Protein AF-A0A2S6IV18-F1 (afdb_monomer)

Foldseek 3Di:
DDDDDDDDDDDPDPPPPPPPPPPPPQADAWAWDDKDKAWAAQADDCVPVPPVRRGWTKIKMKTKTFQPDAFPDPPQDQQQQKKAKKWKWWKKWWKAKAAPVRHTPCVRIDIDIDIFIFDPPPGFIFGHHRPDRMTITMTMTIHDPPDPPDDDPRIFMWIFKMFTAKMKMWMGGSHSSHHIDIDIDGGGYMDGDTDGDDDDD

Structure (mmCIF, N/CA/C/O backbone):
data_AF-A0A2S6IV18-F1
#
_entry.id   AF-A0A2S6IV18-F1
#
loop_
_atom_site.group_PDB
_atom_site.id
_atom_site.type_symbol
_atom_site.label_atom_id
_atom_site.label_alt_id
_atom_site.label_comp_id
_atom_site.label_asym_id
_atom_site.label_entity_id
_atom_site.label_seq_id
_atom_site.pdbx_PDB_ins_code
_atom_site.Cartn_x
_atom_site.Cartn_y
_atom_site.Cartn_z
_atom_site.occupancy
_atom_site.B_iso_or_equiv
_atom_site.auth_seq_id
_atom_site.auth_comp_id
_atom_site.auth_asym_id
_atom_site.auth_atom_id
_atom_site.pdbx_PDB_model_num
ATOM 1 N N . MET A 1 1 ? 41.807 26.602 -87.161 1.00 45.03 1 MET A N 1
ATOM 2 C CA . MET A 1 1 ? 42.979 25.860 -86.645 1.00 45.03 1 MET A CA 1
ATOM 3 C C . MET A 1 1 ? 43.951 26.835 -85.995 1.00 45.03 1 MET A C 1
ATOM 5 O O . MET A 1 1 ? 44.622 27.555 -86.721 1.00 45.03 1 MET A O 1
ATOM 9 N N . ARG A 1 2 ? 43.988 26.884 -84.657 1.00 34.97 2 ARG A N 1
ATOM 10 C CA . ARG A 1 2 ? 45.157 27.168 -83.801 1.00 34.97 2 ARG A CA 1
ATOM 11 C C . ARG A 1 2 ? 44.717 27.143 -82.328 1.00 34.97 2 ARG A C 1
ATOM 13 O O . ARG A 1 2 ? 43.571 27.422 -82.007 1.00 34.97 2 ARG A O 1
ATOM 20 N N . THR A 1 3 ? 45.653 26.671 -81.525 1.00 37.38 3 THR A N 1
ATOM 21 C CA . THR A 1 3 ? 45.660 26.141 -80.156 1.00 37.38 3 THR A CA 1
ATOM 22 C C . THR A 1 3 ? 45.667 27.186 -79.030 1.00 37.38 3 THR A C 1
ATOM 24 O O . THR A 1 3 ? 45.985 28.343 -79.283 1.00 37.38 3 THR A O 1
ATOM 27 N N . ALA A 1 4 ? 45.498 26.662 -77.797 1.00 38.25 4 ALA A N 1
ATOM 28 C CA . ALA A 1 4 ? 45.916 27.173 -76.471 1.00 38.25 4 ALA A CA 1
ATOM 29 C C . ALA A 1 4 ? 44.901 28.050 -75.710 1.00 38.25 4 ALA A C 1
ATOM 31 O O . ALA A 1 4 ? 44.226 28.863 -76.318 1.00 38.25 4 ALA A O 1
ATOM 32 N N . MET A 1 5 ? 44.766 28.027 -74.378 1.00 37.25 5 MET A N 1
ATOM 33 C CA . MET A 1 5 ? 45.074 27.115 -73.256 1.00 37.25 5 MET A CA 1
ATOM 34 C C . MET A 1 5 ? 44.502 27.818 -71.995 1.00 37.25 5 MET A C 1
ATOM 36 O O . MET A 1 5 ? 44.661 29.023 -71.868 1.00 37.25 5 MET A O 1
ATOM 40 N N . ILE A 1 6 ? 43.904 27.042 -71.083 1.00 44.25 6 ILE A N 1
ATOM 41 C CA . ILE A 1 6 ? 44.016 27.085 -69.604 1.00 44.25 6 ILE A CA 1
ATOM 42 C C . ILE A 1 6 ? 43.765 28.403 -68.826 1.00 44.25 6 ILE A C 1
ATOM 44 O O . ILE A 1 6 ? 44.494 29.380 -68.932 1.00 44.25 6 ILE A O 1
ATOM 48 N N . GLY A 1 7 ? 42.846 28.296 -67.858 1.00 32.03 7 GLY A N 1
ATOM 49 C CA . GLY A 1 7 ? 42.766 29.083 -66.616 1.00 32.03 7 GLY A CA 1
ATOM 50 C C . GLY A 1 7 ? 41.346 28.961 -66.046 1.00 32.03 7 GLY A C 1
ATOM 51 O O . GLY A 1 7 ? 40.413 29.445 -66.662 1.00 32.03 7 GLY A O 1
ATOM 52 N N . GLY A 1 8 ? 41.030 28.250 -64.965 1.00 39.19 8 GLY A N 1
ATOM 53 C CA . GLY A 1 8 ? 41.795 27.996 -63.754 1.00 39.19 8 GLY A CA 1
ATOM 54 C C . GLY A 1 8 ? 41.121 28.744 -62.602 1.00 39.19 8 GLY A C 1
ATOM 55 O O . GLY A 1 8 ? 41.550 29.837 -62.263 1.00 39.19 8 GLY A O 1
ATOM 56 N N . THR A 1 9 ? 40.049 28.192 -62.024 1.00 43.31 9 THR A N 1
ATOM 57 C CA . THR A 1 9 ? 39.655 28.441 -60.621 1.00 43.31 9 THR A CA 1
ATOM 58 C C . THR A 1 9 ? 38.611 27.416 -60.190 1.00 43.31 9 THR A C 1
ATOM 60 O O . THR A 1 9 ? 37.451 27.450 -60.590 1.00 43.31 9 THR A O 1
ATOM 63 N N . ALA A 1 10 ? 39.064 26.464 -59.378 1.00 43.19 10 ALA A N 1
ATOM 64 C CA . ALA A 1 10 ? 38.211 25.558 -58.637 1.00 43.19 10 ALA A CA 1
ATOM 65 C C . ALA A 1 10 ? 37.524 26.343 -57.512 1.00 43.19 10 ALA A C 1
ATOM 67 O O . ALA A 1 10 ? 38.197 26.853 -56.617 1.00 43.19 10 ALA A O 1
ATOM 68 N N . ALA A 1 11 ? 36.196 26.430 -57.540 1.00 45.91 11 ALA A N 1
ATOM 69 C CA . ALA A 1 11 ? 35.424 26.794 -56.362 1.00 45.91 11 ALA A CA 1
ATOM 70 C C . ALA A 1 11 ? 35.110 25.503 -55.599 1.00 45.91 11 ALA A C 1
ATOM 72 O O . ALA A 1 11 ? 34.240 24.724 -55.988 1.00 45.91 11 ALA A O 1
ATOM 73 N N . LEU A 1 12 ? 35.882 25.264 -54.537 1.00 38.53 12 LEU A N 1
ATOM 74 C CA . LEU A 1 12 ? 35.601 24.261 -53.516 1.00 38.53 12 LEU A CA 1
ATOM 75 C C . LEU A 1 12 ? 34.222 24.572 -52.906 1.00 38.53 12 LEU A C 1
ATOM 77 O O . LEU A 1 12 ? 34.078 25.506 -52.118 1.00 38.53 12 LEU A O 1
ATOM 81 N N . LEU A 1 13 ? 33.201 23.797 -53.266 1.00 46.16 13 LEU A N 1
ATOM 82 C CA . LEU A 1 13 ? 31.961 23.744 -52.501 1.00 46.16 13 LEU A CA 1
ATOM 83 C C . LEU A 1 13 ? 32.251 22.955 -51.222 1.00 46.16 13 LEU A C 1
ATOM 85 O O . LEU A 1 13 ? 32.369 21.731 -51.241 1.00 46.16 13 LEU A O 1
ATOM 89 N N . LEU A 1 14 ? 32.394 23.681 -50.114 1.00 44.44 14 LEU A N 1
ATOM 90 C CA . LEU A 1 14 ? 32.319 23.148 -48.757 1.00 44.44 14 LEU A CA 1
ATOM 91 C C . LEU A 1 14 ? 30.932 22.522 -48.554 1.00 44.44 14 LEU A C 1
ATOM 93 O O . LEU A 1 14 ? 29.998 23.167 -48.083 1.00 44.44 14 LEU A O 1
ATOM 97 N N . ALA A 1 15 ? 30.798 21.249 -48.917 1.00 43.75 15 ALA A N 1
ATOM 98 C CA . ALA A 1 15 ? 29.735 20.393 -48.423 1.00 43.75 15 ALA A CA 1
ATOM 99 C C . ALA A 1 15 ? 30.034 20.102 -46.947 1.00 43.75 15 ALA A C 1
ATOM 101 O O . ALA A 1 15 ? 30.643 19.091 -46.600 1.00 43.75 15 ALA A O 1
ATOM 102 N N . VAL A 1 16 ? 29.644 21.026 -46.066 1.00 46.72 16 VAL A N 1
ATOM 103 C CA . VAL A 1 16 ? 29.494 20.709 -44.647 1.00 46.72 16 VAL A CA 1
ATOM 104 C C . VAL A 1 16 ? 28.345 19.715 -44.586 1.00 46.72 16 VAL A C 1
ATOM 106 O O . VAL A 1 16 ? 27.179 20.086 -44.712 1.00 46.72 16 VAL A O 1
ATOM 109 N N . GLY A 1 17 ? 28.696 18.433 -44.494 1.00 37.72 17 GLY A N 1
ATOM 110 C CA . GLY A 1 17 ? 27.748 17.365 -44.250 1.00 37.72 17 GLY A CA 1
ATOM 111 C C . GLY A 1 17 ? 26.959 17.712 -42.998 1.00 37.72 17 GLY A C 1
ATOM 112 O O . GLY A 1 17 ? 27.486 17.664 -41.889 1.00 37.72 17 GLY A O 1
ATOM 113 N N . MET A 1 18 ? 25.697 18.090 -43.181 1.00 43.91 18 MET A N 1
ATOM 114 C CA . MET A 1 18 ? 24.719 18.019 -42.113 1.00 43.91 18 MET A CA 1
ATOM 115 C C . MET A 1 18 ? 24.570 16.538 -41.791 1.00 43.91 18 MET A C 1
ATOM 117 O O . MET A 1 18 ? 23.824 15.813 -42.446 1.00 43.91 18 MET A O 1
ATOM 121 N N . VAL A 1 19 ? 25.349 16.072 -40.816 1.00 48.19 19 VAL A N 1
ATOM 122 C CA . VAL A 1 19 ? 25.053 14.829 -40.114 1.00 48.19 19 VAL A CA 1
ATOM 123 C C . VAL A 1 19 ? 23.624 15.011 -39.608 1.00 48.19 19 VAL A C 1
ATOM 125 O O . VAL A 1 19 ? 23.386 15.987 -38.888 1.00 48.19 19 VAL A O 1
ATOM 128 N N . PRO A 1 20 ? 22.650 14.175 -40.008 1.00 45.84 20 PRO A N 1
ATOM 129 C CA . PRO A 1 20 ? 21.336 14.267 -39.409 1.00 45.84 20 PRO A CA 1
ATOM 130 C C . PRO A 1 20 ? 21.557 14.074 -37.915 1.00 45.84 20 PRO A C 1
ATOM 132 O O . PRO A 1 20 ? 22.092 13.047 -37.493 1.00 45.84 20 PRO A O 1
ATOM 135 N N . ALA A 1 21 ? 21.217 15.096 -37.127 1.00 46.31 21 ALA A N 1
ATOM 136 C CA . ALA A 1 21 ? 21.090 14.942 -35.696 1.00 46.31 21 ALA A CA 1
ATOM 137 C C . ALA A 1 21 ? 20.136 13.764 -35.516 1.00 46.31 21 ALA A C 1
ATOM 139 O O . ALA A 1 21 ? 18.953 13.870 -35.846 1.00 46.31 21 ALA A O 1
ATOM 140 N N . GLN A 1 22 ? 20.672 12.612 -35.108 1.00 43.28 22 GLN A N 1
ATOM 141 C CA . GLN A 1 22 ? 19.853 11.507 -34.657 1.00 43.28 22 GLN A CA 1
ATOM 142 C C . GLN A 1 22 ? 19.017 12.106 -33.540 1.00 43.28 22 GLN A C 1
ATOM 144 O O . GLN A 1 22 ? 19.528 12.414 -32.462 1.00 43.28 22 GLN A O 1
ATOM 149 N N . ALA A 1 23 ? 17.743 12.355 -33.835 1.00 40.75 23 ALA A N 1
ATOM 150 C CA . ALA A 1 23 ? 16.752 12.530 -32.808 1.00 40.75 23 ALA A CA 1
ATOM 151 C C . ALA A 1 23 ? 16.833 11.233 -32.011 1.00 40.75 23 ALA A C 1
ATOM 153 O O . ALA A 1 23 ? 16.348 10.194 -32.455 1.00 40.75 23 ALA A O 1
ATOM 154 N N . SER A 1 24 ? 17.555 11.275 -30.891 1.00 41.81 24 SER A N 1
ATOM 155 C CA . SER A 1 24 ? 17.445 10.263 -29.861 1.00 41.81 24 SER A CA 1
ATOM 156 C C . SER A 1 24 ? 15.992 10.353 -29.441 1.00 41.81 24 SER A C 1
ATOM 158 O O . SER A 1 24 ? 15.604 11.248 -28.688 1.00 41.81 24 SER A O 1
ATOM 160 N N . SER A 1 25 ? 15.143 9.541 -30.069 1.00 48.44 25 SER A N 1
ATOM 161 C CA . SER A 1 25 ? 13.785 9.352 -29.612 1.00 48.44 25 SER A CA 1
ATOM 162 C C . SER A 1 25 ? 13.963 8.752 -28.232 1.00 48.44 25 SER A C 1
ATOM 164 O O . SER A 1 25 ? 14.277 7.567 -28.115 1.00 48.44 25 SER A O 1
ATOM 166 N N . ALA A 1 26 ? 13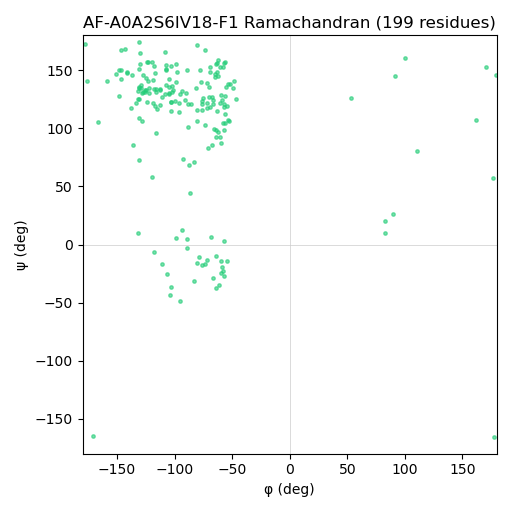.900 9.603 -27.208 1.00 53.94 26 ALA A N 1
ATOM 167 C CA . ALA A 1 26 ? 13.936 9.163 -25.830 1.00 53.94 26 ALA A CA 1
ATOM 168 C C . ALA A 1 26 ? 12.958 7.993 -25.723 1.00 53.94 26 ALA A C 1
ATOM 170 O O . ALA A 1 26 ? 11.814 8.096 -26.177 1.00 53.94 26 ALA A O 1
ATOM 171 N N . ALA A 1 27 ? 13.449 6.856 -25.236 1.00 63.00 27 ALA A N 1
ATOM 172 C CA . ALA A 1 27 ? 12.624 5.675 -25.082 1.00 63.00 27 ALA A CA 1
ATOM 173 C C . ALA A 1 27 ? 11.379 6.047 -24.266 1.00 63.00 27 ALA A C 1
ATOM 175 O O . ALA A 1 27 ? 11.457 6.825 -23.312 1.00 63.00 27 ALA A O 1
ATOM 176 N N . ALA A 1 28 ? 10.215 5.547 -24.675 1.00 70.75 28 ALA A N 1
ATOM 177 C CA . ALA A 1 28 ? 8.993 5.778 -23.922 1.00 70.75 28 ALA A CA 1
ATOM 178 C C . ALA A 1 28 ? 9.102 5.099 -22.542 1.00 70.75 28 ALA A C 1
ATOM 180 O O . ALA A 1 28 ? 9.728 4.040 -22.444 1.00 70.75 28 ALA A O 1
ATOM 181 N N . PRO A 1 29 ? 8.495 5.662 -21.480 1.00 81.19 29 PRO A N 1
ATOM 182 C CA . PRO A 1 29 ? 8.383 4.946 -20.215 1.00 81.19 29 PRO A CA 1
ATOM 183 C C . PRO A 1 29 ? 7.650 3.619 -20.420 1.00 81.19 29 PRO A C 1
ATOM 185 O O . PRO A 1 29 ? 6.810 3.496 -21.323 1.00 81.19 29 PRO A O 1
ATOM 188 N N . LEU A 1 30 ? 7.948 2.640 -19.560 1.00 86.94 30 LEU A N 1
ATOM 189 C CA . LEU A 1 30 ? 7.191 1.392 -19.536 1.00 86.94 30 LEU A CA 1
ATOM 190 C C . LEU A 1 30 ? 5.700 1.684 -19.332 1.00 86.94 30 LEU A C 1
ATOM 192 O O . LEU A 1 30 ? 5.288 2.731 -18.832 1.00 86.94 30 LEU A O 1
ATOM 196 N N . ARG A 1 31 ? 4.856 0.752 -19.748 1.00 90.31 31 ARG A N 1
ATOM 197 C CA . ARG A 1 31 ? 3.408 0.865 -19.588 1.00 90.31 31 ARG A CA 1
ATOM 198 C C . ARG A 1 31 ? 2.973 -0.057 -18.475 1.00 90.31 31 ARG A C 1
ATOM 200 O O . ARG A 1 31 ? 3.302 -1.237 -18.509 1.00 90.31 31 ARG A O 1
ATOM 207 N N . LEU A 1 32 ? 2.200 0.453 -17.524 1.00 91.50 32 LEU A N 1
ATOM 208 C CA . LEU A 1 32 ? 1.549 -0.409 -16.547 1.00 91.50 32 LEU A CA 1
ATOM 209 C C . LEU A 1 32 ? 0.565 -1.335 -17.278 1.00 91.50 32 LEU A C 1
ATOM 211 O O . LEU A 1 32 ? -0.389 -0.854 -17.891 1.00 91.50 32 LEU A O 1
ATOM 215 N N . GLN A 1 33 ? 0.837 -2.637 -17.247 1.00 93.31 33 GLN A N 1
ATOM 216 C CA . GLN A 1 33 ? 0.061 -3.668 -17.935 1.00 93.31 33 GLN A CA 1
ATOM 217 C C . GLN A 1 33 ? -0.965 -4.296 -16.999 1.00 93.31 33 GLN A C 1
ATOM 219 O O . GLN A 1 33 ? -2.140 -4.389 -17.348 1.00 93.31 33 GLN A O 1
ATOM 224 N N . GLU A 1 34 ? -0.520 -4.689 -15.810 1.00 94.38 34 GLU A N 1
ATOM 225 C CA . GLU A 1 34 ? -1.345 -5.339 -14.799 1.00 94.38 34 GLU A CA 1
ATOM 226 C C . GLU A 1 34 ? -1.040 -4.746 -13.427 1.00 94.38 34 GLU A C 1
ATOM 228 O O . GLU A 1 34 ? 0.089 -4.330 -13.151 1.00 94.38 34 GLU A O 1
ATOM 233 N N . VAL A 1 35 ? -2.068 -4.657 -12.588 1.00 93.19 35 VAL A N 1
ATOM 234 C CA . VAL A 1 35 ? -1.926 -4.188 -11.216 1.00 93.19 35 VAL A CA 1
ATOM 235 C C . VAL A 1 35 ? -2.943 -4.867 -10.315 1.00 93.19 35 VAL A C 1
ATOM 237 O O . VAL A 1 35 ? -4.149 -4.822 -10.564 1.00 93.19 35 VAL A O 1
ATOM 240 N N . GLU A 1 36 ? -2.440 -5.437 -9.234 1.00 94.69 36 GLU A N 1
ATOM 241 C CA . GLU A 1 36 ? -3.210 -5.951 -8.118 1.0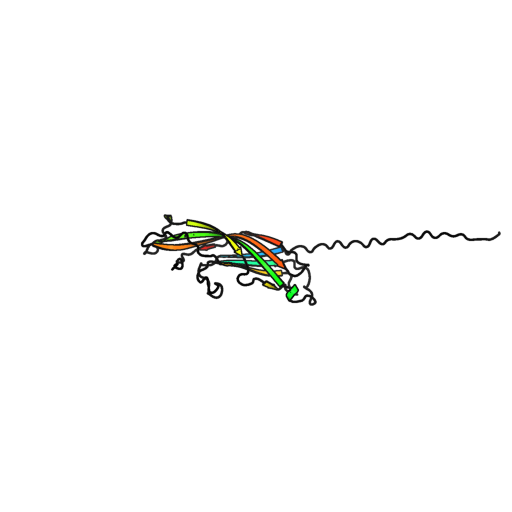0 94.69 36 GLU A CA 1
ATOM 242 C C . GLU A 1 36 ? -2.917 -5.087 -6.893 1.00 94.69 36 GLU A C 1
ATOM 244 O O . GLU A 1 36 ? -1.771 -4.743 -6.609 1.00 94.69 36 GLU A O 1
ATOM 249 N N . VAL A 1 37 ? -3.968 -4.691 -6.182 1.00 93.31 37 VAL A N 1
ATOM 250 C CA . VAL A 1 37 ? -3.869 -3.959 -4.917 1.00 93.31 37 VAL A CA 1
ATOM 251 C C . VAL A 1 37 ? -4.470 -4.856 -3.855 1.00 93.31 37 VAL A C 1
ATOM 253 O O . VAL A 1 37 ? -5.579 -5.340 -4.054 1.00 93.31 37 VAL A O 1
ATOM 256 N N . VAL A 1 38 ? -3.762 -5.034 -2.745 1.00 90.88 38 VAL A N 1
ATOM 257 C CA . VAL A 1 38 ? -4.162 -5.915 -1.648 1.00 90.88 38 VAL A CA 1
ATOM 258 C C . VAL A 1 38 ? -4.193 -5.122 -0.347 1.00 90.88 38 VAL A C 1
ATOM 260 O O . VAL A 1 38 ? -3.259 -4.385 -0.036 1.00 90.88 38 VAL A O 1
ATOM 263 N N . ALA A 1 39 ? -5.263 -5.270 0.421 1.00 90.19 39 ALA A N 1
ATOM 264 C CA . ALA A 1 39 ? -5.390 -4.830 1.800 1.00 90.19 39 ALA A CA 1
ATOM 265 C C . ALA A 1 39 ? -5.373 -6.058 2.715 1.00 90.19 39 ALA A C 1
ATOM 267 O O . ALA A 1 39 ? -6.123 -7.011 2.509 1.00 90.19 39 ALA A O 1
ATOM 268 N N . GLY A 1 40 ? -4.526 -6.024 3.737 1.00 85.38 40 GLY A N 1
ATOM 269 C CA . GLY A 1 40 ? -4.379 -7.114 4.693 1.00 85.38 40 GLY A CA 1
ATOM 270 C C . GLY A 1 40 ? -4.942 -6.813 6.073 1.00 85.38 40 GLY A C 1
ATOM 271 O O . GLY A 1 40 ? -5.194 -5.659 6.427 1.00 85.38 40 GLY A O 1
ATOM 272 N N . ALA A 1 41 ? -5.089 -7.875 6.866 1.00 77.31 41 ALA A N 1
ATOM 273 C CA . ALA A 1 41 ? -5.427 -7.769 8.279 1.00 77.31 41 ALA A CA 1
ATOM 274 C C . ALA A 1 41 ? -4.354 -6.976 9.057 1.00 77.31 41 ALA A C 1
ATOM 276 O O . ALA A 1 41 ? -3.184 -7.004 8.672 1.00 77.31 41 ALA A O 1
ATOM 277 N N . PRO A 1 42 ? -4.724 -6.316 10.171 1.00 65.75 42 PRO A N 1
ATOM 278 C CA . PRO A 1 42 ? -3.814 -5.556 11.031 1.00 65.75 42 PRO A CA 1
ATOM 279 C C . PRO A 1 42 ? -2.791 -6.371 11.828 1.00 65.75 42 PRO A C 1
ATOM 281 O O . PRO A 1 42 ? -2.049 -5.808 12.625 1.00 65.75 42 PRO A O 1
ATOM 284 N N . HIS A 1 43 ? -2.720 -7.675 11.576 1.00 62.34 43 HIS A N 1
ATOM 285 C CA . HIS A 1 43 ? -1.716 -8.569 12.121 1.00 62.34 43 HIS A CA 1
ATOM 286 C C . HIS A 1 43 ? -1.106 -9.340 10.947 1.00 62.34 43 HIS A C 1
ATOM 288 O O . HIS A 1 43 ? -1.768 -10.186 10.339 1.00 62.34 43 HIS A O 1
ATOM 294 N N . ALA A 1 44 ? 0.122 -8.985 10.571 1.00 55.69 44 ALA A N 1
ATOM 295 C CA . ALA A 1 44 ? 0.882 -9.698 9.553 1.00 55.69 44 ALA A CA 1
ATOM 296 C C . ALA A 1 44 ? 1.870 -10.657 10.227 1.00 55.69 44 ALA A C 1
ATOM 298 O O . ALA A 1 44 ? 2.290 -10.436 11.360 1.00 55.69 44 ALA A O 1
ATOM 299 N N . ASP A 1 45 ? 2.263 -11.720 9.522 1.00 52.53 45 ASP A N 1
ATOM 300 C CA . ASP A 1 45 ? 3.372 -12.571 9.959 1.00 52.53 45 ASP A CA 1
ATOM 301 C C . ASP A 1 45 ? 4.604 -11.684 10.260 1.00 52.53 45 ASP A C 1
ATOM 303 O O . ASP A 1 45 ? 4.894 -10.741 9.513 1.00 52.53 45 ASP A O 1
ATOM 307 N N . ALA A 1 46 ? 5.328 -11.976 11.348 1.00 50.03 46 ALA A N 1
ATOM 308 C CA . ALA A 1 46 ? 6.541 -11.270 11.788 1.00 50.03 46 ALA A CA 1
ATOM 309 C C . ALA A 1 46 ? 7.635 -11.187 10.701 1.00 50.03 46 ALA A C 1
ATOM 311 O O . ALA A 1 46 ? 8.593 -10.423 10.809 1.00 50.03 46 ALA A O 1
ATOM 312 N N . THR A 1 47 ? 7.505 -11.969 9.632 1.00 53.12 47 THR A N 1
ATOM 313 C CA . THR A 1 47 ? 8.338 -11.873 8.430 1.00 53.12 47 THR A CA 1
ATOM 314 C C . THR A 1 47 ? 8.117 -10.556 7.659 1.00 53.12 47 THR A C 1
ATOM 316 O O . THR A 1 47 ? 9.052 -10.042 7.035 1.00 53.12 47 THR A O 1
ATOM 319 N N . TYR A 1 48 ? 6.917 -9.971 7.737 1.00 50.88 48 TYR A N 1
ATOM 320 C CA . TYR A 1 48 ? 6.510 -8.744 7.036 1.00 50.88 48 TYR A CA 1
ATOM 321 C C . TYR A 1 48 ? 6.487 -7.512 7.944 1.00 50.88 48 TYR A C 1
ATOM 323 O O . TYR A 1 48 ? 6.894 -6.435 7.512 1.00 50.88 48 TYR A O 1
ATOM 331 N N . CYS A 1 49 ? 6.084 -7.676 9.202 1.00 53.78 49 CYS A N 1
ATOM 332 C CA . CYS A 1 49 ? 6.217 -6.657 10.235 1.00 53.78 49 CY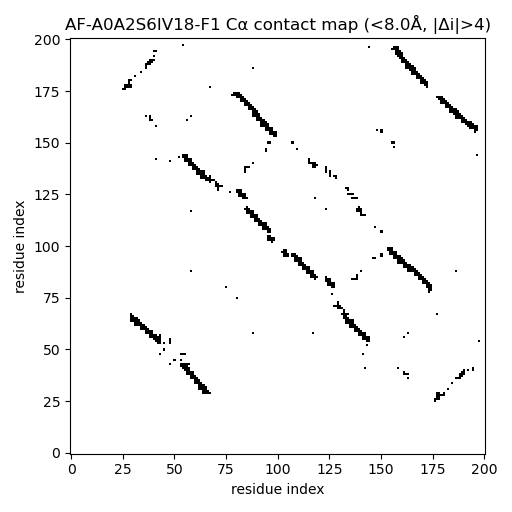S A CA 1
ATOM 333 C C . CYS A 1 49 ? 7.676 -6.593 10.712 1.00 53.78 49 CYS A C 1
ATOM 335 O O . CYS A 1 49 ? 8.251 -7.599 11.117 1.00 53.78 49 CYS A O 1
ATOM 337 N N . ASP A 1 50 ? 8.335 -5.437 10.652 1.00 49.16 50 ASP A N 1
ATOM 338 C CA . ASP A 1 50 ? 9.645 -5.301 11.288 1.00 49.16 50 ASP A CA 1
ATOM 339 C C . ASP A 1 50 ? 9.531 -5.476 12.815 1.00 49.16 50 ASP A C 1
ATOM 341 O O . ASP A 1 50 ? 8.469 -5.281 13.395 1.00 49.16 50 ASP A O 1
ATOM 345 N N . HIS A 1 51 ? 10.625 -5.873 13.483 1.00 41.28 51 HIS A N 1
ATOM 346 C CA . HIS A 1 51 ? 10.670 -6.226 14.918 1.00 41.28 51 HIS A CA 1
ATOM 347 C C . HIS A 1 51 ? 10.197 -5.123 15.897 1.00 41.28 51 HIS A C 1
ATOM 349 O O . HIS A 1 51 ? 10.281 -5.311 17.107 1.00 41.28 51 HIS A O 1
ATOM 355 N N . ILE A 1 52 ? 9.730 -3.977 15.397 1.00 45.41 52 ILE A N 1
ATOM 356 C CA . ILE A 1 52 ? 9.252 -2.831 16.172 1.00 45.41 52 ILE A CA 1
ATOM 357 C C . ILE A 1 52 ? 7.729 -2.654 16.021 1.00 45.41 52 ILE A C 1
ATOM 359 O O . ILE A 1 52 ? 7.117 -1.994 16.854 1.00 45.41 52 ILE A O 1
ATOM 363 N N . MET A 1 53 ? 7.091 -3.259 15.011 1.00 49.69 53 MET A N 1
ATOM 364 C CA . MET A 1 53 ? 5.664 -3.073 14.738 1.00 49.69 53 MET A CA 1
ATOM 365 C C . MET A 1 53 ? 4.959 -4.419 14.548 1.00 49.69 53 MET A C 1
ATOM 367 O O . MET A 1 53 ? 4.598 -4.794 13.440 1.00 49.69 53 MET A O 1
ATOM 371 N N . ILE A 1 54 ? 4.767 -5.157 15.647 1.00 47.69 54 ILE A N 1
ATOM 372 C CA . ILE A 1 54 ? 4.100 -6.478 15.671 1.00 47.69 54 ILE A CA 1
ATOM 373 C C . ILE A 1 54 ? 2.649 -6.400 15.154 1.00 47.69 54 ILE A C 1
ATOM 375 O O . ILE A 1 54 ? 2.072 -7.407 14.755 1.00 47.69 54 ILE A O 1
ATOM 379 N N . ASP A 1 55 ? 2.101 -5.191 15.037 1.00 54.06 55 ASP A N 1
ATOM 380 C CA . ASP A 1 55 ? 0.712 -4.972 14.692 1.00 54.06 55 ASP A CA 1
ATOM 381 C C . ASP A 1 55 ? 0.527 -3.859 13.663 1.00 54.06 55 ASP A C 1
ATOM 383 O O . ASP A 1 55 ? 0.311 -2.683 13.970 1.00 54.06 55 ASP A O 1
ATOM 387 N N . CYS A 1 56 ? 0.649 -4.237 12.398 1.00 64.12 56 CYS A N 1
ATOM 388 C CA . CYS A 1 56 ? 0.400 -3.348 11.280 1.00 64.12 56 CYS A CA 1
ATOM 389 C C . CYS A 1 56 ? -0.572 -3.989 10.305 1.00 64.12 56 CYS A C 1
ATOM 391 O O . CYS A 1 56 ? -0.349 -5.094 9.812 1.00 64.12 56 CYS A O 1
ATOM 393 N N . GLY A 1 57 ? -1.605 -3.232 9.934 1.00 74.12 57 GLY A N 1
ATOM 394 C CA . GLY A 1 57 ? -2.286 -3.481 8.663 1.00 74.12 57 GLY A CA 1
ATOM 395 C C . GLY A 1 57 ? -1.315 -3.244 7.528 1.00 74.12 57 GLY A C 1
ATOM 396 O O . GLY A 1 5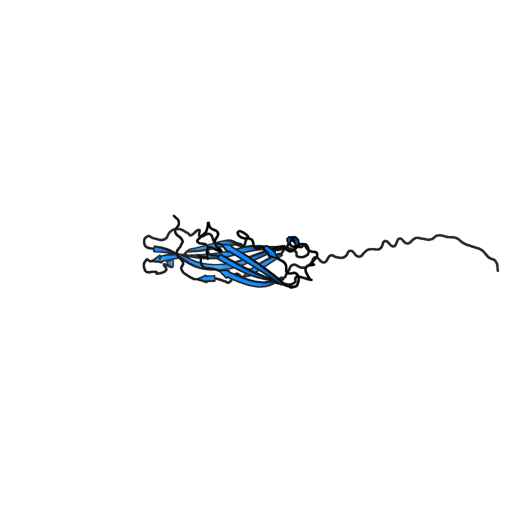7 ? -0.357 -2.486 7.682 1.00 74.12 57 GLY A O 1
ATOM 397 N N . TYR A 1 58 ? -1.556 -3.860 6.378 1.00 82.81 58 TYR A N 1
ATOM 398 C CA . TYR A 1 58 ? -0.734 -3.590 5.209 1.00 82.81 58 TYR A CA 1
ATOM 399 C C . TYR A 1 58 ? -1.571 -3.289 3.976 1.00 82.81 58 TYR A C 1
ATOM 401 O O . TYR A 1 58 ? -2.699 -3.758 3.809 1.00 82.81 58 TYR A O 1
ATOM 409 N N . VAL A 1 59 ? -0.976 -2.482 3.108 1.00 87.44 59 VAL A N 1
ATOM 410 C CA . VAL A 1 59 ? -1.396 -2.289 1.728 1.00 87.44 59 VAL A CA 1
ATOM 411 C C . VAL A 1 59 ? -0.261 -2.768 0.841 1.00 87.44 59 VAL A C 1
ATOM 413 O O . VAL A 1 59 ? 0.845 -2.241 0.933 1.00 87.44 59 VAL A O 1
ATOM 416 N N . GLY A 1 60 ? -0.536 -3.766 0.010 1.00 87.94 60 GLY A N 1
ATOM 417 C CA . GLY A 1 60 ? 0.363 -4.292 -1.010 1.00 87.94 60 GLY A CA 1
ATOM 418 C C . GLY A 1 60 ? -0.093 -3.893 -2.408 1.00 87.94 60 GLY A C 1
ATOM 419 O O . GLY A 1 60 ? -1.281 -3.683 -2.661 1.00 87.94 60 GLY A O 1
ATOM 420 N N . VAL A 1 61 ? 0.857 -3.769 -3.323 1.00 90.12 61 VAL A N 1
ATOM 421 C CA . VAL A 1 61 ? 0.609 -3.515 -4.738 1.00 90.12 61 VAL A CA 1
ATOM 422 C C . VAL A 1 61 ? 1.552 -4.390 -5.545 1.00 90.12 61 VAL A C 1
ATOM 424 O O . VAL A 1 61 ? 2.760 -4.197 -5.466 1.00 90.12 61 VAL A O 1
ATOM 427 N N . HIS A 1 62 ? 1.012 -5.307 -6.337 1.00 91.19 62 HIS A N 1
ATOM 428 C CA . HIS A 1 62 ? 1.771 -6.103 -7.299 1.00 91.19 62 HIS A CA 1
ATOM 429 C C . HIS A 1 62 ? 1.509 -5.516 -8.681 1.00 91.19 62 HIS A C 1
ATOM 431 O O . HIS A 1 62 ? 0.358 -5.365 -9.088 1.00 91.19 62 HIS A O 1
ATOM 437 N N . ALA A 1 63 ? 2.556 -5.107 -9.385 1.00 91.50 63 ALA A N 1
ATOM 438 C CA . ALA A 1 63 ? 2.444 -4.434 -10.669 1.00 91.50 63 ALA A CA 1
ATOM 439 C C . ALA A 1 63 ? 3.339 -5.103 -11.707 1.00 91.50 63 ALA A C 1
ATOM 441 O O . ALA A 1 63 ? 4.508 -5.382 -11.447 1.00 91.50 63 ALA A O 1
ATOM 442 N N . THR A 1 64 ? 2.804 -5.272 -12.910 1.00 92.56 64 THR A N 1
ATOM 443 C CA . THR A 1 64 ? 3.565 -5.712 -14.078 1.00 92.56 64 THR A CA 1
ATOM 444 C C . THR A 1 64 ? 3.622 -4.565 -15.071 1.00 92.56 64 THR A C 1
ATOM 446 O O . THR A 1 64 ? 2.592 -4.071 -15.543 1.00 92.56 64 THR A O 1
ATOM 449 N N . PHE A 1 65 ? 4.833 -4.120 -15.390 1.00 91.06 65 PHE A N 1
ATOM 450 C CA . PHE A 1 65 ? 5.091 -3.124 -16.425 1.00 91.06 65 PHE A CA 1
ATOM 451 C C . PHE A 1 65 ? 5.500 -3.819 -17.721 1.00 91.06 65 PHE A C 1
ATOM 453 O O . PHE A 1 65 ? 6.135 -4.861 -17.681 1.00 91.06 65 PHE A O 1
ATOM 460 N N . SER A 1 66 ? 5.163 -3.243 -18.869 1.00 90.44 66 SER A N 1
ATOM 461 C CA . SER A 1 66 ? 5.420 -3.802 -20.200 1.00 90.44 66 SER A CA 1
ATOM 462 C C . SER A 1 66 ? 6.074 -2.785 -21.123 1.00 90.44 66 SER A C 1
ATOM 464 O O . SER A 1 66 ? 6.041 -1.574 -20.873 1.00 90.44 66 SER A O 1
ATOM 466 N N . GLY A 1 67 ? 6.625 -3.277 -22.229 1.00 83.56 67 GLY A N 1
ATOM 467 C CA . GLY A 1 67 ? 7.252 -2.436 -23.244 1.00 83.56 67 G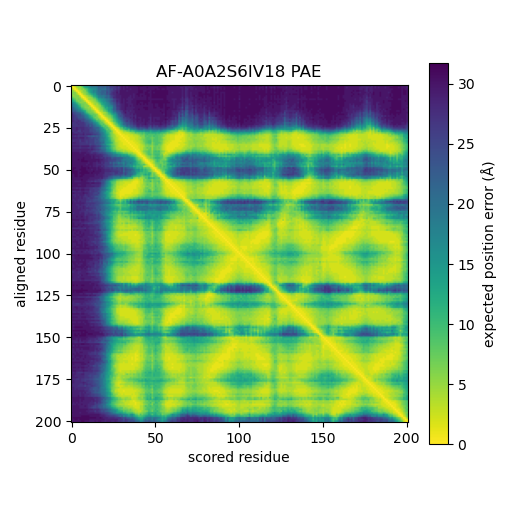LY A CA 1
ATOM 468 C C . GLY A 1 67 ? 8.734 -2.204 -22.990 1.00 83.56 67 GLY A C 1
ATOM 469 O O . GLY A 1 67 ? 9.267 -1.193 -23.448 1.00 83.56 67 GLY A O 1
ATOM 470 N N . LEU A 1 68 ? 9.398 -3.128 -22.285 1.00 82.06 68 LEU A N 1
ATOM 471 C CA . LEU A 1 68 ? 10.854 -3.160 -22.218 1.00 82.06 68 LEU A CA 1
ATOM 472 C C . LEU A 1 68 ? 11.367 -3.451 -23.636 1.00 82.06 68 LEU A C 1
ATOM 474 O O . LEU A 1 68 ? 11.284 -4.571 -24.137 1.00 82.06 68 LEU A O 1
ATOM 478 N N . SER A 1 69 ? 11.772 -2.402 -24.351 1.00 62.91 69 SER A N 1
ATOM 479 C CA . SER A 1 69 ? 12.136 -2.518 -25.759 1.00 62.91 69 SER A CA 1
ATOM 480 C C . SER A 1 69 ? 13.559 -3.056 -25.893 1.00 62.91 69 SER A C 1
ATOM 482 O O . SER A 1 69 ? 14.522 -2.321 -25.679 1.00 62.91 69 SER A O 1
ATOM 484 N N . GLY A 1 70 ? 13.676 -4.320 -26.303 1.00 60.19 70 GLY A N 1
ATOM 485 C CA . GLY A 1 70 ? 14.946 -4.988 -26.593 1.00 60.19 70 GLY A CA 1
ATOM 486 C C . GLY A 1 70 ? 15.441 -5.883 -25.457 1.00 60.19 70 GLY A C 1
ATOM 487 O O . GLY A 1 70 ? 15.032 -5.744 -24.310 1.00 60.19 70 GLY A O 1
ATOM 488 N N . ARG A 1 71 ? 16.344 -6.817 -25.790 1.00 61.62 71 ARG A N 1
ATOM 489 C CA . ARG A 1 71 ? 17.126 -7.533 -24.774 1.00 61.62 71 ARG A CA 1
ATOM 490 C C . ARG A 1 71 ? 17.941 -6.500 -24.005 1.00 61.62 71 ARG A C 1
ATOM 492 O O . ARG A 1 71 ? 18.739 -5.796 -24.626 1.00 61.62 71 ARG A O 1
ATOM 499 N N . VAL A 1 72 ? 17.764 -6.430 -22.687 1.00 68.31 72 VAL A N 1
ATOM 500 C CA . VAL A 1 72 ? 18.716 -5.724 -21.820 1.00 68.31 72 VAL A CA 1
ATOM 501 C C . VAL A 1 72 ? 20.074 -6.383 -22.059 1.00 68.31 72 VAL A C 1
ATOM 503 O O . VAL A 1 72 ? 20.185 -7.610 -21.982 1.00 68.31 72 VAL A O 1
ATOM 506 N N . SER A 1 73 ? 21.068 -5.608 -22.495 1.00 65.81 73 SER A N 1
ATOM 507 C CA . SER A 1 73 ? 22.290 -6.172 -23.066 1.00 65.81 73 SER A CA 1
ATOM 508 C C . SER A 1 73 ? 23.040 -6.963 -22.003 1.00 65.81 73 SER A C 1
ATOM 510 O O . SER A 1 73 ? 23.119 -6.557 -20.847 1.00 65.81 73 SER A O 1
ATOM 512 N N . SER A 1 74 ? 23.679 -8.069 -22.387 1.00 63.69 74 SER A N 1
ATOM 513 C CA . SER A 1 74 ? 24.583 -8.785 -21.479 1.00 63.69 74 SER A CA 1
ATOM 514 C C . SER A 1 74 ? 25.816 -7.957 -21.087 1.00 63.69 74 SER A C 1
ATOM 516 O O . SER A 1 74 ? 26.577 -8.385 -20.225 1.00 63.69 74 SER A O 1
ATOM 518 N N . GLN A 1 75 ? 26.044 -6.814 -21.747 1.00 68.81 75 GLN A N 1
ATOM 519 C CA . GLN A 1 75 ? 27.080 -5.846 -21.385 1.00 68.81 75 GLN A CA 1
ATOM 520 C C . GLN A 1 75 ? 26.662 -4.931 -20.224 1.00 68.81 75 GLN A C 1
ATOM 522 O O . GLN A 1 75 ? 27.542 -4.326 -19.618 1.00 68.81 75 GLN A O 1
ATOM 527 N N . ASP A 1 76 ? 25.368 -4.857 -19.893 1.00 72.62 76 ASP A N 1
ATOM 528 C CA . ASP A 1 76 ? 24.885 -4.060 -18.767 1.00 72.62 76 ASP A CA 1
ATOM 529 C C . ASP A 1 76 ? 25.213 -4.783 -17.452 1.00 72.62 76 ASP A C 1
ATOM 531 O O . ASP A 1 76 ? 24.873 -5.960 -17.231 1.00 72.62 76 ASP A O 1
ATOM 535 N N . SER A 1 77 ? 25.887 -4.074 -16.548 1.00 74.56 77 SER A N 1
ATOM 536 C CA . SER A 1 77 ? 26.217 -4.612 -15.228 1.00 74.56 77 SER A CA 1
ATOM 537 C C . SER A 1 77 ? 24.941 -4.923 -14.431 1.00 74.56 77 SER A C 1
ATOM 539 O O . SER A 1 77 ? 23.853 -4.430 -14.726 1.00 74.56 77 SER A O 1
ATOM 541 N N . TRP A 1 78 ? 25.024 -5.791 -13.418 1.00 75.81 78 TRP A N 1
ATOM 542 C CA . TRP A 1 78 ? 23.857 -6.061 -12.566 1.00 75.81 78 TRP A CA 1
ATOM 543 C C . TRP A 1 78 ? 23.370 -4.796 -11.835 1.00 75.81 78 TRP A C 1
ATOM 545 O O . TRP A 1 78 ? 22.168 -4.600 -11.701 1.00 75.81 78 TRP A O 1
ATOM 555 N N . GLU A 1 79 ? 24.286 -3.911 -11.437 1.00 76.12 79 GLU A N 1
ATOM 556 C CA . GLU A 1 79 ? 23.986 -2.640 -10.761 1.00 76.12 79 GLU A CA 1
ATOM 557 C C . GLU A 1 79 ? 23.182 -1.680 -11.660 1.00 76.12 79 GLU A C 1
ATOM 559 O O . GLU A 1 79 ? 22.239 -1.021 -11.213 1.00 76.12 79 GLU A O 1
ATOM 564 N N . GLU A 1 80 ? 23.487 -1.654 -12.958 1.00 77.44 80 GLU A N 1
ATOM 565 C CA . GLU A 1 80 ? 22.739 -0.882 -13.958 1.00 77.44 80 GLU A CA 1
ATOM 566 C C . GLU A 1 80 ? 21.375 -1.496 -14.298 1.00 77.44 80 GLU A C 1
ATOM 568 O O . GLU A 1 80 ? 20.516 -0.802 -14.827 1.00 77.44 80 GLU A O 1
ATOM 573 N N . ARG A 1 81 ? 21.134 -2.768 -13.960 1.00 79.62 81 ARG A N 1
ATOM 574 C CA . ARG A 1 81 ? 19.860 -3.473 -14.203 1.00 79.62 81 ARG A CA 1
ATOM 575 C C . ARG A 1 81 ? 18.892 -3.425 -13.025 1.00 79.62 81 ARG A C 1
ATOM 577 O O . ARG A 1 81 ? 17.904 -4.158 -13.012 1.00 79.62 81 ARG A O 1
ATOM 584 N N . GLN A 1 82 ? 19.156 -2.585 -12.035 1.00 84.94 82 GLN A N 1
ATOM 585 C CA . GLN A 1 82 ? 18.281 -2.425 -10.881 1.00 84.94 82 GLN A CA 1
ATOM 586 C C . GLN A 1 82 ? 17.227 -1.347 -11.117 1.00 84.94 82 GLN A C 1
ATOM 588 O O . GLN A 1 82 ? 17.438 -0.346 -11.798 1.00 84.94 82 GLN A O 1
ATOM 593 N N . GLY A 1 83 ? 16.080 -1.515 -10.483 1.00 82.88 83 GLY A N 1
ATOM 594 C CA . GLY A 1 83 ? 15.083 -0.467 -10.378 1.00 82.88 83 GLY A CA 1
ATOM 595 C C . GLY A 1 83 ? 14.399 -0.500 -9.029 1.00 82.88 83 GLY A C 1
ATOM 596 O O . GLY A 1 83 ? 14.549 -1.445 -8.263 1.00 82.88 83 GLY A O 1
ATOM 597 N N . TYR A 1 84 ? 13.658 0.556 -8.737 1.00 86.12 84 TYR A N 1
ATOM 598 C CA . TYR A 1 84 ? 12.942 0.751 -7.489 1.00 86.12 84 TYR A CA 1
ATOM 599 C C . TYR A 1 84 ? 11.523 1.182 -7.811 1.00 86.12 84 TYR A C 1
ATOM 601 O O . TYR A 1 84 ? 11.313 2.122 -8.585 1.00 86.12 84 TYR A O 1
ATOM 609 N N . VAL A 1 85 ? 10.549 0.538 -7.177 1.00 85.56 85 VAL A N 1
ATOM 610 C CA . VAL A 1 85 ? 9.176 1.038 -7.154 1.00 85.56 85 VAL A CA 1
ATOM 611 C C . VAL A 1 85 ? 8.890 1.631 -5.780 1.00 85.56 85 VAL A C 1
ATOM 613 O O . VAL A 1 85 ? 9.175 1.052 -4.734 1.00 85.56 85 VAL A O 1
ATOM 616 N N . THR A 1 86 ? 8.363 2.845 -5.784 1.00 86.38 86 THR A N 1
ATOM 617 C CA . THR A 1 86 ? 7.887 3.540 -4.584 1.00 86.38 86 THR A CA 1
ATOM 618 C C . THR A 1 86 ? 6.496 4.075 -4.857 1.00 86.38 86 THR A C 1
ATOM 620 O O . THR A 1 86 ? 6.008 3.988 -5.982 1.00 86.38 86 THR A O 1
ATOM 623 N N . GLY A 1 87 ? 5.831 4.637 -3.859 1.00 88.81 87 GLY A N 1
ATOM 624 C CA . GLY A 1 87 ? 4.534 5.235 -4.094 1.00 88.81 87 GLY A CA 1
ATOM 625 C C . GLY A 1 87 ? 3.858 5.791 -2.858 1.00 88.81 87 GLY A C 1
ATOM 626 O O . GLY A 1 87 ? 4.446 5.955 -1.787 1.00 88.81 87 GLY A O 1
ATOM 627 N N . SER A 1 88 ? 2.573 6.063 -3.022 1.00 91.12 88 SER A N 1
ATOM 628 C CA . SER A 1 88 ? 1.661 6.392 -1.937 1.00 91.12 88 SER A CA 1
ATOM 629 C C . SER A 1 88 ? 0.299 5.756 -2.180 1.00 91.12 88 SER A C 1
ATOM 631 O O . SER A 1 88 ? -0.136 5.609 -3.324 1.00 91.12 88 SER A O 1
ATOM 633 N N . ALA A 1 89 ? -0.378 5.393 -1.098 1.00 92.19 89 ALA A N 1
ATOM 634 C CA . ALA A 1 89 ? -1.750 4.922 -1.116 1.00 92.19 89 ALA A CA 1
ATOM 635 C C . ALA A 1 89 ? -2.608 5.822 -0.227 1.00 92.19 89 ALA A C 1
ATOM 637 O O . ALA A 1 89 ? -2.230 6.141 0.897 1.00 92.19 89 ALA A O 1
ATOM 638 N N . ARG A 1 90 ? -3.783 6.220 -0.715 1.00 94.31 90 ARG A N 1
ATOM 639 C CA . ARG A 1 90 ? -4.817 6.825 0.126 1.00 94.31 90 ARG A CA 1
ATOM 640 C C . ARG A 1 90 ? -5.674 5.709 0.690 1.00 94.31 90 ARG A C 1
ATOM 642 O O . ARG A 1 90 ? -6.299 4.985 -0.089 1.00 94.31 90 ARG A O 1
ATOM 649 N N . VAL A 1 91 ? -5.733 5.605 2.009 1.00 92.19 91 VAL A N 1
ATOM 650 C CA . VAL A 1 91 ? -6.498 4.573 2.712 1.00 92.19 91 VAL A CA 1
ATOM 651 C C . VAL A 1 91 ? -7.567 5.196 3.597 1.00 92.19 91 VAL A C 1
ATOM 653 O O . VAL A 1 91 ? -7.468 6.362 3.985 1.00 92.19 91 VAL A O 1
ATOM 656 N N . SER A 1 92 ? -8.597 4.416 3.908 1.00 92.06 92 SER A N 1
ATOM 657 C CA . SER A 1 92 ? -9.536 4.716 4.985 1.00 92.06 92 SER A CA 1
ATOM 658 C C . SER A 1 92 ? -9.689 3.518 5.907 1.00 92.06 92 SER A C 1
ATOM 660 O O . SER A 1 92 ? -9.872 2.400 5.423 1.00 92.06 92 SER A O 1
ATOM 662 N N . ARG A 1 93 ? -9.652 3.775 7.211 1.00 89.25 93 ARG A N 1
ATOM 663 C CA . ARG A 1 93 ? -9.800 2.792 8.282 1.00 89.25 93 ARG A CA 1
ATOM 664 C C . ARG A 1 93 ? -11.060 3.095 9.079 1.00 89.25 93 ARG A C 1
ATOM 666 O O . ARG A 1 93 ? -11.289 4.257 9.419 1.00 89.25 93 ARG A O 1
ATOM 673 N N . VAL A 1 94 ? -11.863 2.074 9.360 1.00 89.94 94 VAL A N 1
ATOM 674 C CA . VAL A 1 94 ? -13.012 2.183 10.268 1.00 89.94 94 VAL A CA 1
ATOM 675 C C . VAL A 1 94 ? -12.632 1.545 11.593 1.00 89.94 94 VAL A C 1
ATOM 677 O O . VAL A 1 94 ? -12.412 0.337 11.667 1.00 89.94 94 VAL A O 1
ATOM 680 N N . TYR A 1 95 ? -12.573 2.379 12.619 1.00 87.50 95 TYR A N 1
ATOM 681 C CA . TYR A 1 95 ? -12.351 2.003 14.008 1.00 87.50 95 TYR A CA 1
ATOM 682 C C . TYR A 1 95 ? -13.658 2.060 14.773 1.00 87.50 95 TYR A C 1
ATOM 684 O O . TYR A 1 95 ? -14.528 2.848 14.415 1.00 87.50 95 TYR A O 1
ATOM 692 N N . GLY A 1 96 ? -13.783 1.285 15.839 1.00 89.25 96 GLY A N 1
ATOM 693 C CA . GLY A 1 96 ? -14.895 1.407 16.772 1.00 89.25 96 GLY A CA 1
ATOM 694 C C . GLY A 1 96 ? -14.673 0.546 18.004 1.00 89.25 96 GLY A C 1
ATOM 695 O O . GLY A 1 96 ? -13.565 0.074 18.250 1.00 89.25 96 GLY A O 1
ATOM 696 N N . CYS A 1 97 ? -15.740 0.336 18.768 1.00 89.25 97 CYS A N 1
ATOM 697 C CA . CYS A 1 97 ? -15.696 -0.469 19.984 1.00 89.25 97 CYS A CA 1
ATOM 698 C C . CYS A 1 97 ? -16.610 -1.690 19.862 1.00 89.25 97 CYS A C 1
ATOM 700 O O . CYS A 1 97 ? -17.595 -1.676 19.118 1.00 89.25 97 CYS A O 1
ATOM 702 N N . GLU A 1 98 ? -16.285 -2.736 20.604 1.00 90.94 98 GLU A N 1
ATOM 703 C CA . GLU A 1 98 ? -17.068 -3.960 20.754 1.00 90.94 98 GLU A CA 1
ATOM 704 C C . GLU A 1 98 ? -17.472 -4.131 22.227 1.00 90.94 98 GLU A C 1
ATOM 706 O O . GLU A 1 98 ? -16.702 -3.778 23.124 1.00 90.94 98 GLU A O 1
ATOM 711 N N . SER A 1 99 ? -18.691 -4.608 22.500 1.00 90.56 99 SER A N 1
ATOM 712 C CA . SER A 1 99 ? -19.128 -4.925 23.868 1.00 90.56 99 SER A CA 1
ATOM 713 C C . SER A 1 99 ? -18.465 -6.203 24.396 1.00 90.56 99 SER A C 1
ATOM 715 O O . SER A 1 99 ? -17.910 -6.984 23.627 1.00 90.56 99 SER A O 1
ATOM 717 N N . ALA A 1 100 ? -18.570 -6.466 25.702 1.00 86.81 100 ALA A N 1
ATOM 718 C CA . ALA A 1 100 ? -18.072 -7.707 26.308 1.00 86.81 100 ALA A CA 1
ATOM 719 C C . ALA A 1 100 ? -18.687 -8.986 25.694 1.00 86.81 100 ALA A C 1
ATOM 721 O O . ALA A 1 100 ? -18.100 -10.061 25.768 1.00 86.81 100 ALA A O 1
ATOM 722 N N . GLU A 1 101 ? -19.863 -8.871 25.076 1.00 90.19 101 GLU A N 1
ATOM 723 C CA . GLU A 1 101 ? -20.575 -9.947 24.384 1.00 90.19 101 GLU A CA 1
ATOM 724 C C . GLU A 1 101 ? -20.194 -10.079 22.897 1.00 90.19 101 GLU A C 1
ATOM 726 O O . GLU A 1 101 ? -20.801 -10.880 22.185 1.00 90.19 101 GLU A O 1
ATOM 731 N N . GLY A 1 102 ? -19.223 -9.302 22.404 1.00 86.94 102 GLY A N 1
ATOM 732 C CA . GLY A 1 102 ? -18.769 -9.364 21.011 1.00 86.94 102 GLY A CA 1
ATOM 733 C C . GLY A 1 102 ? -19.635 -8.566 20.029 1.00 86.94 102 GLY A C 1
ATOM 734 O O . GLY A 1 102 ? -19.658 -8.854 18.832 1.00 86.94 102 GLY A O 1
ATOM 735 N N . VAL A 1 103 ? -20.419 -7.593 20.510 1.00 90.88 103 VAL A N 1
ATOM 736 C CA . VAL A 1 103 ? -21.316 -6.801 19.654 1.00 90.88 103 VAL A CA 1
ATOM 737 C C . VAL A 1 103 ? -20.655 -5.486 19.258 1.00 90.88 103 VAL A C 1
ATOM 739 O O . VAL A 1 103 ? -20.351 -4.652 20.111 1.00 90.88 103 VAL A O 1
ATOM 742 N N . ARG A 1 104 ? -20.505 -5.251 17.948 1.00 90.44 104 ARG A N 1
ATOM 743 C CA . ARG A 1 104 ? -20.037 -3.965 17.410 1.00 90.44 104 ARG A CA 1
ATOM 744 C C . ARG A 1 104 ? -20.960 -2.823 17.826 1.00 90.44 104 ARG A C 1
ATOM 746 O O . ARG A 1 104 ? -22.145 -2.792 17.487 1.00 90.44 104 ARG A O 1
ATOM 753 N N . LEU A 1 105 ? -20.378 -1.816 18.461 1.00 90.50 105 LEU A N 1
ATOM 754 C CA . LEU A 1 105 ? -21.059 -0.602 18.887 1.00 90.50 105 LEU A CA 1
ATOM 755 C C . LEU A 1 105 ? -20.940 0.477 17.807 1.00 90.50 105 LEU A C 1
ATOM 757 O O . LEU A 1 105 ? -20.211 1.449 17.966 1.00 90.50 105 LEU A O 1
ATOM 761 N N . GLY A 1 106 ? -21.685 0.324 16.708 1.00 88.94 106 GLY A N 1
ATOM 762 C CA . GLY A 1 106 ? -21.510 1.153 15.503 1.00 88.94 106 GLY A CA 1
ATOM 763 C C . GLY A 1 106 ? -21.691 2.671 15.684 1.00 88.94 106 GLY A C 1
ATOM 764 O O . GLY A 1 106 ? -21.210 3.457 14.877 1.00 88.94 106 GLY A O 1
ATOM 765 N N . HIS A 1 107 ? -22.353 3.114 16.757 1.00 90.38 107 HIS A N 1
ATOM 766 C CA . HIS A 1 107 ? -22.470 4.539 17.100 1.00 90.38 107 HIS A CA 1
ATOM 767 C C . HIS A 1 107 ? -21.154 5.154 17.615 1.00 90.38 107 HIS A C 1
ATOM 769 O O . HIS A 1 107 ? -21.051 6.375 17.702 1.00 90.38 107 HIS A O 1
ATOM 775 N N . LEU A 1 108 ? -20.170 4.318 17.957 1.00 88.19 108 LEU A N 1
ATOM 776 C CA . LEU A 1 108 ? -18.813 4.703 18.352 1.00 88.19 108 LEU A CA 1
ATOM 777 C C . LEU A 1 108 ? -17.820 4.571 17.190 1.00 88.19 108 LEU A C 1
ATOM 779 O O . LEU A 1 108 ? -16.617 4.748 17.385 1.00 88.19 108 LEU A O 1
ATOM 783 N N . ASP A 1 109 ? -18.300 4.250 15.985 1.00 90.50 109 ASP A N 1
ATOM 784 C CA . ASP A 1 109 ? -17.422 4.082 14.839 1.00 90.50 109 ASP A CA 1
ATOM 785 C C . ASP A 1 109 ? -16.833 5.423 14.386 1.00 90.50 109 ASP A C 1
ATOM 787 O O . ASP A 1 109 ? -17.529 6.426 14.220 1.00 90.50 109 ASP A O 1
ATOM 791 N N . THR A 1 110 ? -15.534 5.420 14.108 1.00 89.50 110 THR A N 1
ATOM 792 C CA . THR A 1 110 ? -14.790 6.556 13.567 1.00 89.50 110 THR A CA 1
ATOM 793 C C . THR A 1 110 ? -14.058 6.135 12.304 1.00 89.50 110 THR A C 1
ATOM 795 O O . THR A 1 110 ? -13.381 5.110 12.265 1.00 89.50 110 THR A O 1
ATOM 798 N N . THR A 1 111 ? -14.165 6.949 11.253 1.00 90.62 111 THR A N 1
ATOM 799 C CA . THR A 1 111 ? -13.394 6.748 10.022 1.00 90.62 111 THR A CA 1
ATOM 800 C C . THR A 1 111 ? -12.187 7.673 9.999 1.00 90.62 111 THR A C 1
ATOM 802 O O . THR A 1 111 ? -12.336 8.893 10.036 1.00 90.62 111 THR A O 1
ATOM 805 N N . VAL A 1 112 ? -10.997 7.097 9.859 1.00 88.44 112 VAL A N 1
ATOM 806 C CA . VAL A 1 112 ? -9.748 7.832 9.625 1.00 88.44 112 VAL A CA 1
ATOM 807 C C . VAL A 1 112 ? -9.361 7.661 8.162 1.00 88.44 112 VAL A C 1
ATOM 809 O O . VAL A 1 112 ? -9.471 6.570 7.613 1.00 88.44 112 VAL A O 1
ATOM 812 N N . SER A 1 113 ? -8.949 8.739 7.497 1.00 90.94 113 SER A N 1
ATOM 813 C CA . SER A 1 113 ? -8.415 8.688 6.132 1.00 90.94 113 SER A CA 1
ATOM 814 C C . SER A 1 113 ? -7.050 9.345 6.085 1.00 90.94 113 SER A C 1
ATOM 816 O O . SER A 1 113 ? -6.901 10.482 6.527 1.00 90.94 113 SER A O 1
ATOM 818 N N . GLU A 1 114 ? -6.078 8.668 5.490 1.00 89.06 114 GLU A N 1
ATOM 819 C CA . GLU A 1 114 ? -4.702 9.153 5.427 1.00 89.06 114 GLU A CA 1
ATOM 820 C C . GLU A 1 114 ? -4.011 8.726 4.132 1.00 89.06 114 GLU A C 1
ATOM 822 O O . GLU A 1 114 ? -4.509 7.887 3.375 1.00 89.06 114 GLU A O 1
ATOM 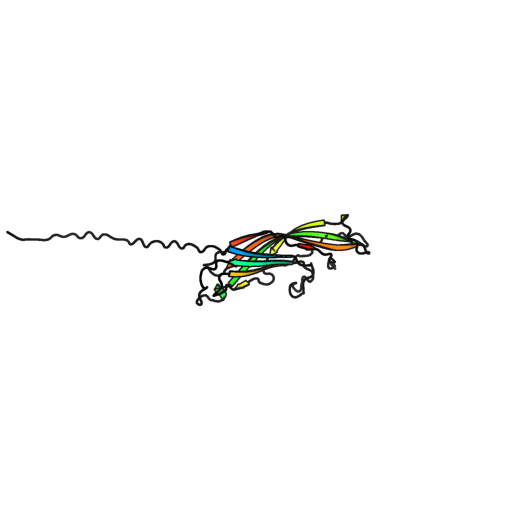827 N N . ASN A 1 115 ? -2.857 9.335 3.874 1.00 90.81 115 ASN A N 1
ATOM 828 C CA . ASN A 1 115 ? -1.958 8.890 2.821 1.00 90.81 115 ASN A CA 1
ATOM 829 C C . ASN A 1 115 ? -0.806 8.129 3.471 1.00 90.81 115 ASN A C 1
ATOM 831 O O . ASN A 1 115 ? -0.082 8.698 4.286 1.00 90.81 115 ASN A O 1
ATOM 835 N N . VAL A 1 116 ? -0.613 6.878 3.071 1.00 87.75 116 VAL A N 1
ATOM 836 C CA . VAL A 1 116 ? 0.507 6.045 3.506 1.00 87.75 116 VAL A CA 1
ATOM 837 C C . VAL A 1 116 ? 1.531 5.923 2.395 1.00 87.75 116 VAL A C 1
ATOM 839 O O . VAL A 1 116 ? 1.193 5.881 1.210 1.00 87.75 116 VAL A O 1
ATOM 842 N N . ARG A 1 117 ? 2.808 5.912 2.768 1.00 87.44 117 ARG A N 1
ATOM 843 C CA . ARG A 1 117 ? 3.909 5.814 1.812 1.00 87.44 117 ARG A CA 1
ATOM 844 C C . ARG A 1 117 ? 4.177 4.346 1.499 1.00 87.44 117 ARG A C 1
ATOM 846 O O . ARG A 1 117 ? 4.532 3.590 2.395 1.00 87.44 117 ARG A O 1
ATOM 853 N N . LEU A 1 118 ? 4.058 3.981 0.227 1.00 82.31 118 LEU A N 1
ATOM 854 C CA . LEU A 1 118 ? 4.515 2.695 -0.294 1.00 82.31 118 LEU A CA 1
ATOM 855 C C . LEU A 1 118 ? 6.023 2.826 -0.521 1.00 82.31 118 LEU A C 1
ATOM 857 O O . LEU A 1 118 ? 6.465 3.686 -1.293 1.00 82.31 118 LEU A O 1
ATOM 861 N N . GLY A 1 119 ? 6.847 2.071 0.197 1.00 69.12 119 GLY A N 1
ATOM 862 C CA . GLY A 1 119 ? 8.277 2.362 0.165 1.00 69.12 119 GLY A CA 1
ATOM 863 C C . GLY A 1 119 ? 9.180 1.435 0.971 1.00 69.12 119 GLY A C 1
ATOM 864 O O . GLY A 1 119 ? 8.714 0.584 1.721 1.00 69.12 119 GLY A O 1
ATOM 865 N N . PRO A 1 120 ? 10.503 1.612 0.818 1.00 51.25 120 PRO A N 1
ATOM 866 C CA . PRO A 1 120 ? 11.505 0.567 0.988 1.00 51.25 120 PRO A CA 1
ATOM 867 C C . PRO A 1 120 ? 11.970 0.410 2.442 1.00 51.25 120 PRO A C 1
ATOM 869 O O . PRO A 1 120 ? 13.171 0.295 2.677 1.00 51.25 120 PRO A O 1
ATOM 872 N N . ARG A 1 121 ? 11.069 0.402 3.441 1.00 52.81 121 ARG A N 1
ATOM 873 C CA . ARG A 1 121 ? 11.489 0.012 4.809 1.00 52.81 121 ARG A CA 1
ATOM 874 C C . ARG A 1 121 ? 12.107 -1.400 4.804 1.00 52.81 121 ARG A C 1
ATOM 876 O O . ARG A 1 121 ? 13.018 -1.671 5.577 1.00 52.81 121 ARG A O 1
ATOM 883 N N . ARG A 1 122 ? 11.703 -2.241 3.843 1.00 50.19 122 ARG A N 1
ATOM 884 C CA . ARG A 1 122 ? 12.450 -3.396 3.328 1.00 50.19 122 ARG A CA 1
ATOM 885 C C . ARG A 1 122 ? 12.408 -3.308 1.800 1.00 50.19 122 ARG A C 1
ATOM 887 O O . ARG A 1 122 ? 11.343 -3.074 1.242 1.00 50.19 122 ARG A O 1
ATOM 894 N N . GLY A 1 123 ? 13.575 -3.315 1.160 1.00 49.31 123 GLY A N 1
ATOM 895 C CA . GLY A 1 123 ? 13.783 -2.857 -0.216 1.00 49.31 123 GLY A CA 1
ATOM 896 C C . GLY A 1 123 ? 12.790 -3.410 -1.233 1.00 49.31 123 GLY A C 1
ATOM 897 O O . GLY A 1 123 ? 12.437 -4.579 -1.198 1.00 49.31 123 GLY A O 1
ATOM 898 N N . MET A 1 124 ? 12.372 -2.574 -2.175 1.00 64.56 124 MET A N 1
ATOM 899 C CA . MET A 1 124 ? 11.642 -3.054 -3.351 1.00 64.56 124 MET A CA 1
ATOM 900 C C . MET A 1 124 ? 12.440 -2.678 -4.581 1.00 64.56 124 MET A C 1
ATOM 902 O O . MET A 1 124 ? 12.024 -1.908 -5.447 1.00 64.56 124 MET A O 1
ATOM 906 N N . THR A 1 125 ? 13.671 -3.187 -4.551 1.00 71.50 125 THR A N 1
ATOM 907 C CA . THR A 1 125 ? 14.520 -3.336 -5.717 1.00 71.50 125 THR A CA 1
ATOM 908 C C . THR A 1 125 ? 13.933 -4.439 -6.580 1.00 71.50 125 THR A C 1
ATOM 910 O O . THR A 1 125 ? 13.740 -5.551 -6.093 1.00 71.50 125 THR A O 1
ATOM 913 N N . PHE A 1 126 ? 13.699 -4.169 -7.851 1.00 76.88 126 PHE A N 1
ATOM 914 C CA . PHE A 1 126 ? 13.506 -5.217 -8.844 1.00 76.88 126 PHE A CA 1
ATOM 915 C C . PHE A 1 126 ? 14.739 -5.272 -9.742 1.00 76.88 126 PHE A C 1
ATOM 917 O O . PHE A 1 126 ? 15.472 -4.290 -9.883 1.00 76.88 126 PHE A O 1
ATOM 924 N N . THR A 1 127 ? 14.983 -6.434 -10.337 1.00 83.19 127 THR A N 1
ATOM 925 C CA . THR A 1 127 ? 15.991 -6.576 -11.392 1.00 83.19 127 THR A CA 1
ATOM 926 C C . THR A 1 127 ? 15.267 -6.617 -12.727 1.00 83.19 127 THR A C 1
ATOM 928 O O . THR A 1 127 ? 14.300 -7.361 -12.882 1.00 83.19 127 THR A O 1
ATOM 931 N N . LEU A 1 128 ? 15.722 -5.817 -13.685 1.00 83.94 128 LEU A N 1
ATOM 932 C CA . LEU A 1 128 ? 15.211 -5.853 -15.047 1.00 83.94 128 LEU A CA 1
ATOM 933 C C . LEU A 1 128 ? 15.604 -7.185 -15.708 1.00 83.94 128 LEU A C 1
ATOM 935 O O . LEU A 1 128 ? 16.790 -7.540 -15.703 1.00 83.94 128 LEU A O 1
ATOM 939 N N . PRO A 1 129 ? 14.640 -7.933 -16.269 1.00 82.94 129 PRO A N 1
ATOM 940 C CA . PRO A 1 129 ? 14.930 -9.195 -16.929 1.00 82.94 129 PRO A CA 1
ATOM 941 C C . PRO A 1 129 ? 15.707 -8.974 -18.228 1.00 82.94 129 PRO A C 1
ATOM 943 O O . PRO A 1 129 ? 15.618 -7.934 -18.876 1.00 82.94 129 PRO A O 1
ATOM 946 N N . THR A 1 130 ? 16.491 -9.978 -18.610 1.00 76.81 130 THR A N 1
ATOM 947 C CA . THR A 1 130 ? 17.350 -9.925 -19.803 1.00 76.81 130 THR A CA 1
ATOM 948 C C . THR A 1 130 ? 16.589 -10.278 -21.082 1.00 76.81 130 THR A C 1
ATOM 950 O O . THR A 1 130 ? 16.907 -9.769 -22.158 1.00 76.81 130 THR A O 1
ATOM 953 N N . ASP A 1 131 ? 15.586 -11.147 -20.974 1.00 76.62 131 ASP A N 1
ATOM 954 C CA . ASP A 1 131 ? 14.879 -11.777 -22.089 1.00 76.62 131 ASP A CA 1
ATOM 955 C C . ASP A 1 131 ? 13.346 -11.721 -21.979 1.00 76.62 131 ASP A C 1
ATOM 957 O O . ASP A 1 131 ? 12.663 -12.329 -22.801 1.00 76.62 131 ASP A O 1
ATOM 961 N N . ALA A 1 132 ? 12.808 -10.952 -21.029 1.00 80.50 132 ALA A N 1
ATOM 962 C CA . ALA A 1 132 ? 11.379 -10.674 -20.930 1.00 80.50 132 ALA A CA 1
ATOM 963 C C . ALA A 1 132 ? 11.064 -9.229 -21.337 1.00 80.50 132 ALA A C 1
ATOM 965 O O . ALA A 1 132 ? 11.868 -8.316 -21.162 1.00 80.50 132 ALA A O 1
ATOM 966 N N . ASP A 1 133 ? 9.868 -9.025 -21.872 1.00 85.38 133 ASP A N 1
ATOM 967 C CA . ASP A 1 133 ? 9.316 -7.732 -22.286 1.00 85.38 133 ASP A CA 1
ATOM 968 C C . ASP A 1 133 ? 8.564 -7.009 -21.155 1.00 85.38 133 ASP A C 1
ATOM 970 O O . ASP A 1 133 ? 8.088 -5.876 -21.329 1.00 85.38 133 ASP A O 1
ATOM 974 N N . THR A 1 134 ? 8.469 -7.666 -19.998 1.00 88.75 134 THR A N 1
ATOM 975 C CA . THR A 1 134 ? 7.759 -7.203 -18.811 1.00 88.75 134 THR A CA 1
ATOM 976 C C . THR A 1 134 ? 8.660 -7.127 -17.587 1.00 88.75 134 THR A C 1
ATOM 978 O O . THR A 1 134 ? 9.698 -7.775 -17.509 1.00 88.75 134 THR A O 1
ATOM 981 N N . VAL A 1 135 ? 8.261 -6.307 -16.619 1.00 88.81 135 VAL A N 1
ATOM 982 C CA . VAL A 1 135 ? 8.972 -6.077 -15.362 1.00 88.81 135 VAL A CA 1
ATOM 983 C C . VAL A 1 135 ? 7.970 -6.213 -14.215 1.00 88.81 135 VAL A C 1
ATOM 985 O O . VAL A 1 135 ? 7.109 -5.338 -14.076 1.00 88.81 135 VAL A O 1
ATOM 988 N N . PRO A 1 136 ? 8.048 -7.280 -13.403 1.00 89.25 136 PRO A N 1
ATOM 989 C CA . PRO A 1 136 ? 7.267 -7.380 -12.180 1.00 89.25 136 PRO A CA 1
ATOM 990 C C . PRO A 1 136 ? 7.890 -6.505 -11.087 1.00 89.25 136 PRO A C 1
ATOM 992 O O . PRO A 1 136 ? 9.113 -6.447 -10.932 1.00 89.25 136 PRO A O 1
ATOM 995 N N . ALA A 1 137 ? 7.050 -5.831 -10.313 1.00 87.38 137 ALA A N 1
ATOM 996 C CA . ALA A 1 137 ? 7.465 -5.054 -9.157 1.00 87.38 137 ALA A CA 1
ATOM 997 C C . ALA A 1 137 ? 6.388 -5.091 -8.071 1.00 87.38 137 ALA A C 1
ATOM 999 O O . ALA A 1 137 ? 5.194 -5.151 -8.362 1.00 87.38 137 ALA A O 1
ATOM 1000 N N . GLU A 1 138 ? 6.813 -4.996 -6.816 1.00 85.94 138 GLU A N 1
ATOM 1001 C CA . GLU A 1 138 ? 5.915 -5.008 -5.664 1.00 85.94 138 GLU A CA 1
ATOM 1002 C C . GLU A 1 138 ? 6.135 -3.774 -4.797 1.00 85.94 138 GLU A C 1
ATOM 1004 O O . GLU A 1 138 ? 7.264 -3.303 -4.669 1.00 85.94 138 GLU A O 1
ATOM 1009 N N . ALA A 1 139 ? 5.055 -3.238 -4.226 1.00 84.75 139 ALA A N 1
ATOM 1010 C CA . ALA A 1 139 ? 5.080 -2.090 -3.338 1.00 84.75 139 ALA A CA 1
ATOM 1011 C C . ALA A 1 139 ? 4.229 -2.304 -2.077 1.00 84.75 139 ALA A C 1
ATOM 1013 O O . ALA A 1 139 ? 3.022 -2.473 -2.195 1.00 84.75 139 ALA A O 1
ATOM 1014 N N . TYR A 1 140 ? 4.817 -2.217 -0.878 1.00 82.88 140 TYR A N 1
ATOM 1015 C CA . TYR A 1 140 ? 4.095 -2.360 0.393 1.00 82.88 140 TYR A CA 1
ATOM 1016 C C . TYR A 1 140 ? 4.141 -1.086 1.249 1.00 82.88 140 TYR A C 1
ATOM 1018 O O . TYR A 1 140 ? 5.122 -0.333 1.239 1.00 82.88 140 TYR A O 1
ATOM 1026 N N . ALA A 1 141 ? 3.070 -0.856 2.006 1.00 81.31 141 ALA A N 1
ATOM 1027 C CA . ALA A 1 141 ? 2.992 0.091 3.112 1.00 81.31 141 ALA A CA 1
ATOM 1028 C C . ALA A 1 141 ? 2.393 -0.612 4.326 1.00 81.31 141 ALA A C 1
ATOM 1030 O O . ALA A 1 141 ? 1.364 -1.276 4.212 1.00 81.31 141 ALA A O 1
ATOM 1031 N N . PHE A 1 142 ? 3.008 -0.399 5.483 1.00 79.75 142 PHE A N 1
ATOM 1032 C CA . PHE A 1 142 ? 2.490 -0.835 6.772 1.00 79.75 142 PHE A CA 1
ATOM 1033 C C . PHE A 1 142 ? 1.800 0.342 7.456 1.00 79.75 142 PHE A C 1
ATOM 1035 O O . PHE A 1 142 ? 2.246 1.488 7.348 1.00 79.75 142 PHE A O 1
ATOM 1042 N N . LEU A 1 143 ? 0.675 0.061 8.097 1.00 78.31 143 LEU A N 1
ATOM 1043 C CA . LEU A 1 143 ? -0.184 1.050 8.724 1.00 78.31 143 LEU A CA 1
ATOM 1044 C C . LEU A 1 143 ? 0.164 1.133 10.204 1.00 78.31 143 LEU A C 1
ATOM 1046 O O . LEU A 1 143 ? -0.082 0.187 10.946 1.00 78.31 143 LEU A O 1
ATOM 1050 N N . GLU A 1 144 ? 0.692 2.279 10.625 1.00 69.75 144 GLU A N 1
ATOM 1051 C CA . GLU A 1 144 ? 0.883 2.573 12.044 1.00 69.75 144 GLU A CA 1
ATOM 1052 C C . GLU A 1 144 ? -0.496 2.701 12.716 1.00 69.75 144 GLU A C 1
ATOM 1054 O O . GLU A 1 144 ? -1.358 3.479 12.275 1.00 69.75 144 GLU A O 1
ATOM 1059 N N . ASP A 1 145 ? -0.743 1.916 13.768 1.00 65.19 145 ASP A N 1
ATOM 1060 C CA . ASP A 1 145 ? -2.041 1.892 14.446 1.00 65.19 145 ASP A CA 1
ATOM 1061 C C . ASP A 1 145 ? -2.179 3.023 15.480 1.00 65.19 145 ASP A C 1
ATOM 1063 O O . ASP A 1 145 ? -2.163 2.831 16.693 1.00 65.19 145 ASP A O 1
ATOM 1067 N N . ALA A 1 146 ? -2.308 4.254 14.985 1.00 62.97 146 ALA A N 1
ATOM 1068 C CA . ALA A 1 146 ? -2.619 5.427 15.796 1.00 62.97 146 ALA A CA 1
ATOM 1069 C C . ALA A 1 146 ? -4.142 5.596 15.948 1.00 62.97 146 ALA A C 1
ATOM 1071 O O . ALA A 1 146 ? -4.742 6.514 15.383 1.00 62.97 146 ALA A O 1
ATOM 1072 N N . GLN A 1 147 ? -4.786 4.687 16.682 1.00 65.94 147 GLN A N 1
ATOM 1073 C CA . GLN A 1 147 ? -6.238 4.733 16.866 1.00 65.94 147 GLN A CA 1
ATOM 1074 C C . GLN A 1 147 ? -6.704 5.994 17.608 1.00 65.94 147 GLN A C 1
ATOM 1076 O O . GLN A 1 147 ? -6.010 6.471 18.515 1.00 65.94 147 GLN A O 1
ATOM 1081 N N . PRO A 1 148 ? -7.917 6.502 17.314 1.00 63.53 148 PRO A N 1
ATOM 1082 C CA . PRO A 1 148 ? -8.593 7.462 18.177 1.00 63.53 148 PRO A CA 1
ATOM 1083 C C . PRO A 1 148 ? -8.978 6.763 19.493 1.00 63.53 148 PRO A C 1
ATOM 1085 O O . PRO A 1 148 ? -10.063 6.210 19.637 1.00 63.53 148 PRO A O 1
ATOM 1088 N N . ARG A 1 149 ? -8.043 6.732 20.450 1.00 65.31 149 ARG A N 1
ATOM 1089 C CA . ARG A 1 149 ? -8.219 6.157 21.794 1.00 65.31 149 ARG A CA 1
ATOM 1090 C C . ARG A 1 149 ? -9.418 6.830 22.462 1.00 65.31 149 ARG A C 1
ATOM 1092 O O . ARG A 1 149 ? -9.290 8.023 22.697 1.00 65.31 149 ARG A O 1
ATOM 1099 N N . ASN A 1 150 ? -10.531 6.115 22.710 1.00 71.19 150 ASN A N 1
ATOM 1100 C CA . ASN A 1 150 ? -11.630 6.468 23.646 1.00 71.19 150 ASN A CA 1
ATOM 1101 C C . ASN A 1 150 ? -12.795 5.438 23.618 1.00 71.19 150 ASN A C 1
ATOM 1103 O O . ASN A 1 150 ? -13.944 5.802 23.369 1.00 71.19 150 ASN A O 1
ATOM 1107 N N . CYS A 1 151 ? -12.540 4.150 23.876 1.00 84.19 151 CYS A N 1
ATOM 1108 C CA . CYS A 1 151 ? -13.636 3.194 24.096 1.00 84.19 151 CYS A CA 1
ATOM 1109 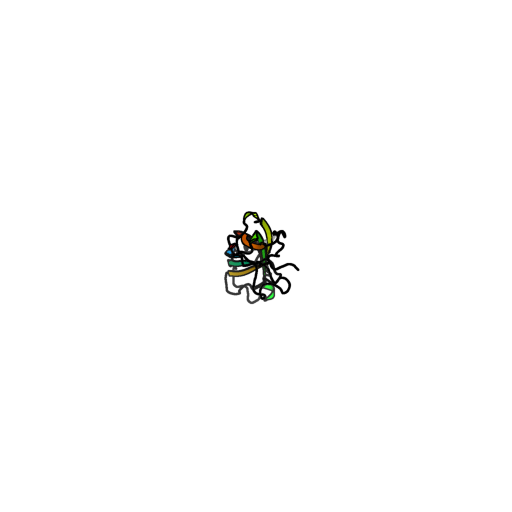C C . CYS A 1 151 ? -14.157 3.278 25.549 1.00 84.19 151 CYS A C 1
ATOM 1111 O O . CYS A 1 151 ? -13.339 3.341 26.470 1.00 84.19 151 CYS A O 1
ATOM 1113 N N . PRO A 1 152 ? -15.487 3.310 25.790 1.00 88.06 152 PRO A N 1
ATOM 1114 C CA . PRO A 1 152 ? -16.056 3.311 27.139 1.00 88.06 152 PRO A CA 1
ATOM 1115 C C . PRO A 1 152 ? -15.619 2.104 27.981 1.00 88.06 152 PRO A C 1
ATOM 1117 O O . PRO A 1 152 ? -15.305 1.038 27.449 1.00 88.06 152 PRO A O 1
ATOM 1120 N N . ALA A 1 153 ? -15.658 2.242 29.309 1.00 87.94 153 ALA A N 1
ATOM 1121 C CA . ALA A 1 153 ? -15.378 1.130 30.216 1.00 87.94 153 ALA A CA 1
ATOM 1122 C C . ALA A 1 153 ? -16.290 -0.076 29.917 1.00 87.94 153 ALA A C 1
ATOM 1124 O O . ALA A 1 153 ? -17.493 0.086 29.718 1.00 87.94 153 ALA A O 1
ATOM 1125 N N . GLY A 1 154 ? -15.708 -1.279 29.896 1.00 87.00 154 GLY A N 1
ATOM 1126 C CA . GLY A 1 154 ? -16.421 -2.512 29.538 1.00 87.00 154 GLY A CA 1
ATOM 1127 C C . GLY A 1 154 ? -16.546 -2.770 28.032 1.00 87.00 154 GLY A C 1
ATOM 1128 O O . GLY A 1 154 ? -17.276 -3.676 27.640 1.00 87.00 154 GLY A O 1
ATOM 1129 N N . THR A 1 155 ? -15.849 -1.998 27.192 1.00 89.56 155 THR A N 1
ATOM 1130 C CA . THR A 1 155 ? -15.782 -2.211 25.738 1.00 89.56 155 THR A CA 1
ATOM 1131 C C . THR A 1 155 ? -14.335 -2.357 25.269 1.00 89.56 155 THR A C 1
ATOM 1133 O O . THR A 1 155 ? -13.410 -1.891 25.940 1.00 89.56 155 THR A O 1
ATOM 1136 N N . GLN A 1 156 ? -14.138 -3.003 24.121 1.00 86.69 156 GLN A N 1
ATOM 1137 C CA . GLN A 1 156 ? -12.828 -3.258 23.524 1.00 86.69 156 GLN A CA 1
ATOM 1138 C C . GLN A 1 156 ? -12.664 -2.474 22.212 1.00 86.69 156 GLN A C 1
ATOM 1140 O O . GLN A 1 156 ? -13.578 -2.499 21.387 1.00 86.69 156 GLN A O 1
ATOM 1145 N N . PRO A 1 157 ? -11.536 -1.774 21.990 1.00 85.69 157 PRO A N 1
ATOM 1146 C CA . PRO A 1 157 ? -11.261 -1.113 20.718 1.00 85.69 157 PRO A CA 1
ATOM 1147 C C . PRO A 1 157 ? -10.930 -2.128 19.615 1.00 85.69 157 PRO A C 1
ATOM 1149 O O . PRO A 1 157 ? -10.213 -3.104 19.850 1.00 85.69 157 PRO A O 1
ATOM 1152 N N . MET A 1 158 ? -11.455 -1.879 18.413 1.00 83.88 158 MET A N 1
ATOM 1153 C CA . MET A 1 158 ? -11.315 -2.747 17.243 1.00 83.88 158 MET A CA 1
ATOM 1154 C C . MET A 1 158 ? -11.131 -1.926 15.962 1.00 83.88 158 MET A C 1
ATOM 1156 O O . MET A 1 158 ? -11.731 -0.858 15.788 1.00 83.88 158 MET A O 1
ATOM 1160 N N . MET A 1 159 ? -10.379 -2.474 15.007 1.00 85.62 159 MET A N 1
ATOM 1161 C CA . MET A 1 159 ? -10.470 -2.078 13.598 1.00 85.62 159 MET A CA 1
ATOM 1162 C C . MET A 1 159 ? -11.448 -3.017 12.886 1.00 85.62 159 MET A C 1
ATOM 1164 O O . MET A 1 159 ? -11.338 -4.230 13.035 1.00 85.62 159 MET A O 1
ATOM 1168 N N . TYR A 1 160 ? -12.381 -2.463 12.109 1.00 87.19 160 TYR A N 1
ATOM 1169 C CA . TYR A 1 160 ? -13.410 -3.226 11.388 1.00 87.19 160 TYR A CA 1
ATOM 1170 C C . TYR A 1 160 ? -13.174 -3.314 9.883 1.00 87.19 160 TYR A C 1
ATOM 1172 O O . TYR A 1 160 ? -13.710 -4.191 9.199 1.00 87.19 160 TYR A O 1
ATOM 1180 N N . GLU A 1 161 ? -12.459 -2.337 9.333 1.00 90.44 161 GLU A N 1
ATOM 1181 C CA . GL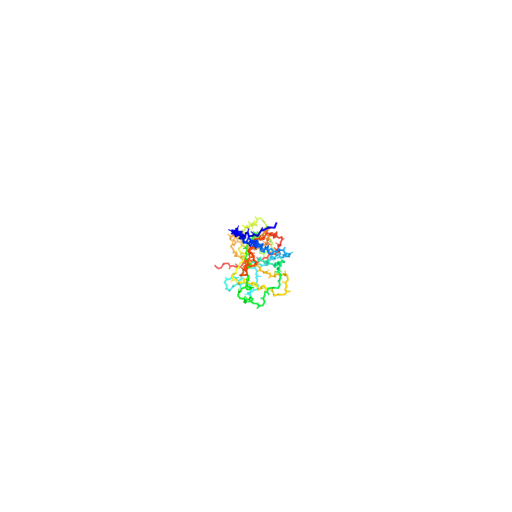U A 1 161 ? -12.296 -2.228 7.896 1.00 90.44 161 GLU A CA 1
ATOM 1182 C C . GLU A 1 161 ? -11.066 -1.411 7.527 1.00 90.44 161 GLU A C 1
ATOM 1184 O O . GLU A 1 161 ? -10.815 -0.349 8.101 1.00 90.44 161 GLU A O 1
ATOM 1189 N N . LEU A 1 162 ? -10.375 -1.872 6.488 1.00 90.25 162 LEU A N 1
ATOM 1190 C CA . LEU A 1 162 ? -9.339 -1.143 5.774 1.00 90.25 162 LEU A CA 1
ATOM 1191 C C . LEU A 1 162 ? -9.726 -1.091 4.296 1.00 90.25 162 LEU A C 1
ATOM 1193 O O . LEU A 1 162 ? -9.893 -2.128 3.659 1.00 90.25 162 LEU A O 1
ATOM 1197 N N . ARG A 1 163 ? -9.844 0.110 3.727 1.00 93.56 163 ARG A N 1
ATOM 1198 C CA . ARG A 1 163 ? -10.052 0.306 2.284 1.00 93.56 163 ARG A CA 1
ATOM 1199 C C . ARG A 1 163 ? -8.895 1.068 1.675 1.00 93.56 163 ARG A C 1
ATOM 1201 O O . ARG A 1 163 ? -8.538 2.141 2.163 1.00 93.56 163 ARG A O 1
ATOM 1208 N N . VAL A 1 164 ? -8.398 0.588 0.543 1.00 94.75 164 VAL A N 1
ATOM 1209 C CA . VAL A 1 164 ? -7.504 1.364 -0.320 1.00 94.75 164 VAL A CA 1
ATOM 1210 C C . VAL A 1 164 ? -8.370 2.120 -1.315 1.00 94.75 164 VAL A C 1
ATOM 1212 O O . VAL A 1 164 ? -9.250 1.531 -1.927 1.00 94.75 164 VAL A O 1
ATOM 1215 N N . GLN A 1 165 ? -8.159 3.425 -1.474 1.00 94.50 165 GLN A N 1
ATOM 1216 C CA . GLN A 1 165 ? -8.974 4.278 -2.350 1.00 94.50 165 GLN A CA 1
ATOM 1217 C C . GLN A 1 165 ? -8.248 4.611 -3.657 1.00 94.50 165 GLN A C 1
ATOM 1219 O O . GLN A 1 165 ? -8.834 4.649 -4.741 1.00 94.50 165 GLN A O 1
ATOM 1224 N N . ARG A 1 166 ? -6.957 4.938 -3.559 1.00 95.38 166 ARG A N 1
ATOM 1225 C CA . ARG A 1 166 ? -6.112 5.355 -4.688 1.00 95.38 166 ARG A CA 1
ATOM 1226 C C . ARG A 1 166 ? -4.676 4.970 -4.409 1.00 95.38 166 ARG A C 1
ATOM 1228 O O . ARG A 1 166 ? -4.248 5.056 -3.262 1.00 95.38 166 ARG A O 1
ATOM 1235 N N . VAL A 1 167 ? -3.950 4.634 -5.463 1.00 94.75 167 VAL A N 1
ATOM 1236 C CA . VAL A 1 167 ? -2.521 4.340 -5.407 1.00 94.75 167 VAL A CA 1
ATOM 1237 C C . VAL A 1 167 ? -1.817 5.141 -6.497 1.00 94.75 167 VAL A C 1
ATOM 1239 O O . VAL A 1 167 ? -2.296 5.219 -7.631 1.00 94.75 167 VAL A O 1
ATOM 1242 N N . ALA A 1 168 ? -0.688 5.743 -6.142 1.00 93.50 168 ALA A N 1
ATOM 1243 C CA . ALA A 1 168 ? 0.264 6.325 -7.075 1.00 93.50 168 ALA A CA 1
ATOM 1244 C C . ALA A 1 168 ? 1.598 5.593 -6.915 1.00 93.50 168 ALA A C 1
ATOM 1246 O O . ALA A 1 168 ? 2.142 5.565 -5.812 1.00 93.50 168 ALA A O 1
ATOM 1247 N N . LEU A 1 169 ? 2.100 5.000 -7.995 1.00 91.38 169 LEU A N 1
ATOM 1248 C CA . LEU A 1 169 ? 3.390 4.319 -8.051 1.00 91.38 169 LEU A CA 1
ATOM 1249 C C . LEU A 1 169 ? 4.375 5.161 -8.850 1.00 91.38 169 LEU A C 1
ATOM 1251 O O . LEU A 1 169 ? 4.040 5.648 -9.924 1.00 91.38 169 LEU A O 1
ATOM 1255 N N . THR A 1 170 ? 5.601 5.276 -8.367 1.00 90.00 170 THR A N 1
ATOM 1256 C CA . THR A 1 170 ? 6.728 5.864 -9.082 1.00 90.00 170 THR A CA 1
ATOM 1257 C C . THR A 1 170 ? 7.763 4.779 -9.311 1.00 90.00 170 THR A C 1
ATOM 1259 O O . THR A 1 170 ? 8.329 4.240 -8.356 1.00 90.00 170 THR A O 1
ATOM 1262 N N . MET A 1 171 ? 8.015 4.478 -10.580 1.00 87.19 171 MET A N 1
ATOM 1263 C CA . MET A 1 171 ? 9.061 3.553 -10.997 1.00 87.19 171 MET A CA 1
ATOM 1264 C C . MET A 1 171 ? 10.315 4.348 -11.347 1.00 87.19 171 MET A C 1
ATOM 1266 O O . MET A 1 171 ? 10.246 5.296 -12.130 1.00 87.19 171 MET A O 1
ATOM 1270 N N . ASN A 1 172 ? 11.448 3.945 -10.784 1.00 85.25 172 ASN A N 1
ATOM 1271 C CA . ASN A 1 172 ? 12.771 4.461 -11.111 1.00 85.25 172 ASN A CA 1
ATOM 1272 C C . ASN A 1 172 ? 13.660 3.294 -11.540 1.00 85.25 172 ASN A C 1
ATOM 1274 O O . ASN A 1 172 ? 13.592 2.223 -10.947 1.00 85.25 172 ASN A O 1
ATOM 1278 N N . SER A 1 173 ? 14.498 3.496 -12.547 1.00 80.88 173 SER A N 1
ATOM 1279 C CA . SER A 1 173 ? 15.430 2.492 -13.068 1.00 80.88 173 SER A CA 1
ATOM 1280 C C . SER A 1 173 ? 16.836 3.084 -13.104 1.00 80.88 173 SER A C 1
ATOM 1282 O O . SER A 1 173 ? 16.978 4.284 -13.350 1.00 80.88 173 SER A O 1
ATOM 1284 N N . SER A 1 174 ? 17.873 2.275 -12.868 1.00 79.12 174 SER A N 1
ATOM 1285 C CA . SER A 1 174 ? 19.260 2.703 -13.083 1.00 79.12 174 SER A CA 1
ATOM 1286 C C . SER A 1 174 ? 19.652 2.715 -14.569 1.00 79.12 174 SER A C 1
ATOM 1288 O O . SER A 1 174 ? 20.571 3.447 -14.942 1.00 79.12 174 SER A O 1
ATOM 1290 N N . LEU A 1 175 ? 18.905 2.029 -15.450 1.00 77.44 175 LEU A N 1
ATOM 1291 C CA . LEU A 1 175 ? 19.073 2.148 -16.904 1.00 77.44 175 LEU A CA 1
ATOM 1292 C C . LEU A 1 175 ? 18.561 3.493 -17.431 1.00 77.44 175 LEU A C 1
ATOM 1294 O O . LEU A 1 175 ? 17.367 3.784 -17.368 1.00 77.44 175 LEU A O 1
ATOM 1298 N N . ARG A 1 176 ? 19.442 4.256 -18.091 1.00 74.69 176 ARG A N 1
ATOM 1299 C CA . ARG A 1 176 ? 19.101 5.524 -18.775 1.00 74.69 176 ARG A CA 1
ATOM 1300 C C . ARG A 1 176 ? 18.053 5.367 -19.882 1.00 74.69 176 ARG A C 1
ATOM 1302 O O . ARG A 1 176 ? 17.398 6.340 -20.241 1.00 74.69 176 ARG A O 1
ATOM 1309 N N . THR A 1 177 ? 17.929 4.168 -20.446 1.00 74.19 177 THR A N 1
ATOM 1310 C CA . THR A 1 177 ? 16.960 3.828 -21.497 1.00 74.19 177 THR A CA 1
ATOM 1311 C C . THR A 1 177 ? 15.553 3.590 -20.961 1.00 74.19 177 THR A C 1
ATOM 1313 O O . THR A 1 177 ? 14.620 3.514 -21.751 1.00 74.19 177 THR A O 1
ATOM 1316 N N . VAL A 1 178 ? 15.371 3.494 -19.642 1.00 79.50 178 VAL A N 1
ATOM 1317 C CA . VAL A 1 178 ? 14.061 3.317 -19.013 1.00 79.50 178 VAL A CA 1
ATOM 1318 C C . VAL A 1 178 ? 13.779 4.553 -18.156 1.00 79.50 178 VAL A C 1
ATOM 1320 O O . VAL A 1 178 ? 14.257 4.630 -17.023 1.00 79.50 178 VAL A O 1
ATOM 1323 N N . PRO A 1 179 ? 13.043 5.555 -18.671 1.00 81.62 179 PRO A N 1
ATOM 1324 C CA . PRO A 1 179 ? 12.788 6.771 -17.912 1.00 81.62 179 PRO A CA 1
ATOM 1325 C C . PRO A 1 179 ? 11.849 6.502 -16.732 1.00 81.62 179 PRO A C 1
ATOM 1327 O O . PRO A 1 179 ? 10.948 5.660 -16.806 1.00 81.62 179 PRO A O 1
ATOM 1330 N N . SER A 1 180 ? 12.031 7.264 -15.653 1.00 84.62 180 SER A N 1
ATOM 1331 C CA . SER A 1 180 ? 11.113 7.240 -14.516 1.00 84.62 180 SER A CA 1
ATOM 1332 C C . SER A 1 180 ? 9.714 7.700 -14.920 1.00 84.62 180 SER A C 1
ATOM 1334 O O . SER A 1 180 ? 9.551 8.612 -15.734 1.00 84.62 180 SER A O 1
ATOM 1336 N N . ALA A 1 181 ? 8.696 7.102 -14.307 1.00 88.69 181 ALA A N 1
ATOM 1337 C CA . ALA A 1 181 ? 7.304 7.460 -14.551 1.00 88.69 181 ALA A CA 1
ATOM 1338 C C . ALA A 1 181 ? 6.438 7.265 -13.304 1.00 88.69 181 ALA A C 1
ATOM 1340 O O . ALA A 1 181 ? 6.704 6.395 -12.470 1.00 88.69 181 ALA A O 1
ATOM 1341 N N . GLU A 1 182 ? 5.389 8.085 -13.204 1.00 92.12 182 GLU A N 1
ATOM 1342 C CA . GLU A 1 182 ? 4.329 7.955 -12.206 1.00 92.12 182 GLU A CA 1
ATOM 1343 C C . GLU A 1 182 ? 3.089 7.310 -12.838 1.00 92.12 182 GLU A C 1
ATOM 1345 O O . GLU A 1 182 ? 2.618 7.735 -13.893 1.00 92.12 182 GLU A O 1
ATOM 1350 N N . TYR A 1 183 ? 2.525 6.319 -12.154 1.00 92.75 183 TYR A N 1
ATOM 1351 C CA . TYR A 1 183 ? 1.331 5.590 -12.558 1.00 92.75 183 TYR A CA 1
ATOM 1352 C C . TYR A 1 183 ? 0.274 5.717 -11.473 1.00 92.75 183 TYR A C 1
ATOM 1354 O O . TYR A 1 183 ? 0.538 5.463 -10.298 1.00 92.75 183 TYR A O 1
ATOM 1362 N N . ARG A 1 184 ? -0.946 6.091 -11.859 1.00 94.12 184 ARG A N 1
ATOM 1363 C CA . ARG A 1 184 ? -2.076 6.226 -10.934 1.00 94.12 184 ARG A CA 1
ATOM 1364 C C . ARG A 1 184 ? -3.098 5.145 -11.207 1.00 94.12 184 ARG A C 1
ATOM 1366 O O . ARG A 1 184 ? -3.586 5.021 -12.328 1.00 94.12 184 ARG A O 1
ATOM 1373 N N . VAL A 1 185 ? -3.463 4.416 -10.163 1.00 92.06 185 VAL A N 1
ATOM 1374 C CA . VAL A 1 185 ? -4.427 3.319 -10.239 1.00 92.06 185 VAL A CA 1
ATOM 1375 C C . VAL A 1 185 ? -5.487 3.472 -9.156 1.00 92.06 185 VAL A C 1
ATOM 1377 O O . VAL A 1 185 ? -5.292 4.125 -8.124 1.00 92.06 185 VAL A O 1
ATOM 1380 N N . LYS A 1 186 ? -6.660 2.888 -9.402 1.00 92.62 186 LYS A N 1
ATOM 1381 C CA . LYS A 1 186 ? -7.719 2.836 -8.392 1.00 92.62 186 LYS A CA 1
ATOM 1382 C C . LYS A 1 186 ? -7.350 1.761 -7.372 1.00 92.62 186 LYS A C 1
ATOM 1384 O O . LYS A 1 186 ? -7.257 0.599 -7.744 1.00 92.62 186 LYS A O 1
ATOM 1389 N N . GLY A 1 187 ? -7.212 2.140 -6.104 1.00 86.81 187 GLY A N 1
ATOM 1390 C CA . GLY A 1 187 ? -7.284 1.173 -5.015 1.00 86.81 187 GLY A CA 1
ATOM 1391 C C . GLY A 1 187 ? -8.756 0.840 -4.839 1.00 86.81 187 GLY A C 1
ATOM 1392 O O . GLY A 1 187 ? -9.554 1.746 -4.614 1.00 86.81 187 GLY A O 1
ATOM 1393 N N . ARG A 1 188 ? -9.156 -0.403 -5.084 1.00 88.94 188 ARG A N 1
ATOM 1394 C CA . ARG A 1 188 ? -10.537 -0.849 -4.824 1.00 88.94 188 ARG A CA 1
ATOM 1395 C C . ARG A 1 188 ? -10.600 -1.960 -3.797 1.00 88.94 188 ARG A C 1
ATOM 1397 O O . ARG A 1 188 ? -11.700 -2.356 -3.422 1.00 88.94 188 ARG A O 1
ATOM 1404 N N . ASP A 1 189 ? -9.441 -2.454 -3.389 1.00 94.69 189 ASP A N 1
ATOM 1405 C CA . ASP A 1 189 ? -9.382 -3.569 -2.482 1.00 94.69 189 ASP A CA 1
ATOM 1406 C C . ASP A 1 189 ? -9.668 -3.140 -1.048 1.00 94.69 189 ASP A C 1
ATOM 1408 O O . ASP A 1 189 ? -9.460 -1.980 -0.649 1.00 94.69 189 ASP A O 1
ATOM 1412 N N . ARG A 1 190 ? -10.226 -4.086 -0.299 1.00 93.38 190 ARG A N 1
ATOM 1413 C CA . ARG A 1 190 ? -10.622 -3.875 1.081 1.00 93.38 190 ARG A CA 1
ATOM 1414 C C . ARG A 1 190 ? -10.442 -5.145 1.883 1.00 93.38 190 ARG A C 1
ATOM 1416 O O . ARG A 1 190 ? -10.824 -6.230 1.455 1.00 93.38 190 ARG A O 1
ATOM 1423 N N . TRP A 1 191 ? -10.008 -4.947 3.111 1.00 91.25 191 TRP A N 1
ATOM 1424 C CA . TRP A 1 191 ? -10.093 -5.946 4.150 1.00 91.25 191 TRP A CA 1
ATOM 1425 C C . TRP A 1 191 ? -11.260 -5.605 5.082 1.00 91.25 191 TRP A C 1
ATOM 1427 O O . TRP A 1 191 ? -11.476 -4.439 5.428 1.00 91.25 191 TRP A O 1
ATOM 1437 N N . GLN A 1 192 ? -12.036 -6.624 5.451 1.00 89.94 192 GLN A N 1
ATOM 1438 C CA . GLN A 1 192 ? -13.156 -6.528 6.386 1.00 89.94 192 GLN A CA 1
ATOM 1439 C C . GLN A 1 192 ? -13.035 -7.638 7.424 1.00 89.94 192 GLN A C 1
ATOM 1441 O O . GLN A 1 192 ? -12.957 -8.816 7.079 1.00 89.94 192 GLN A O 1
ATOM 1446 N N . GLY A 1 193 ? -13.044 -7.249 8.689 1.00 86.38 193 GLY A N 1
ATOM 1447 C CA . GLY A 1 193 ? -12.892 -8.145 9.824 1.00 86.38 193 GLY A CA 1
ATOM 1448 C C . GLY A 1 193 ? -12.719 -7.320 11.086 1.00 86.38 193 GLY A C 1
ATOM 1449 O O . GLY A 1 193 ? -12.273 -6.181 11.014 1.00 86.38 193 GLY A O 1
ATOM 1450 N N . ALA A 1 194 ? -13.110 -7.870 12.229 1.00 83.31 194 ALA A N 1
ATOM 1451 C CA . ALA A 1 194 ? -12.830 -7.251 13.514 1.00 83.31 194 ALA A CA 1
ATOM 1452 C C . ALA A 1 194 ? -11.493 -7.798 14.015 1.00 83.31 194 ALA A C 1
ATOM 1454 O O . ALA A 1 194 ? -11.327 -9.014 14.110 1.00 83.31 194 ALA A O 1
ATOM 1455 N N . VAL A 1 195 ? -10.538 -6.920 14.312 1.00 79.69 195 VAL A N 1
ATOM 1456 C CA . VAL A 1 195 ? -9.296 -7.313 14.986 1.00 79.69 195 VAL A CA 1
ATOM 1457 C C . VAL A 1 195 ? -9.090 -6.415 16.199 1.00 79.69 195 VAL A C 1
ATOM 1459 O O . VAL A 1 195 ? -9.213 -5.191 16.054 1.00 79.69 195 VAL A O 1
ATOM 1462 N N . PRO A 1 196 ? -8.802 -7.012 17.374 1.00 73.12 196 PRO A N 1
ATOM 1463 C CA . PRO A 1 196 ? -8.394 -6.278 18.557 1.00 73.12 196 PRO A CA 1
ATOM 1464 C C . PRO A 1 196 ? -7.291 -5.293 18.250 1.00 73.12 196 PRO A C 1
ATOM 1466 O O . PRO A 1 196 ? -6.299 -5.639 17.609 1.00 73.12 196 PRO A O 1
ATOM 1469 N N . THR A 1 197 ? -7.444 -4.080 18.760 1.00 64.81 197 THR A N 1
ATOM 1470 C CA . THR A 1 197 ? -6.310 -3.175 18.847 1.00 64.81 197 THR A CA 1
ATOM 1471 C C . THR A 1 197 ? -5.246 -3.835 19.715 1.00 64.81 197 THR A C 1
ATOM 1473 O O . THR A 1 197 ? -5.554 -4.265 20.832 1.00 64.81 197 THR A O 1
ATOM 1476 N N . PRO A 1 198 ? -4.003 -3.913 19.245 1.00 55.97 198 PRO A N 1
ATOM 1477 C CA . PRO A 1 198 ? -2.903 -4.343 20.080 1.00 55.97 198 PRO A CA 1
ATOM 1478 C C . PRO A 1 198 ? -2.715 -3.284 21.144 1.00 55.97 198 PRO A C 1
ATOM 1480 O O . PRO A 1 198 ? -2.571 -2.095 20.859 1.00 55.97 198 PRO A O 1
ATOM 1483 N N . PHE A 1 199 ? -2.845 -3.709 22.388 1.00 51.06 199 PHE A N 1
ATOM 1484 C CA . PHE A 1 199 ? -2.853 -2.810 23.520 1.00 51.06 199 PHE A CA 1
ATOM 1485 C C . PHE A 1 199 ? -1.583 -1.952 23.528 1.00 51.06 199 PHE A C 1
ATOM 1487 O O . PHE A 1 199 ? -0.469 -2.465 23.473 1.00 51.06 199 PHE A O 1
ATOM 1494 N N . GLY A 1 200 ? -1.773 -0.634 23.613 1.00 45.78 200 GLY A N 1
ATOM 1495 C CA . GLY A 1 200 ? -0.736 0.246 24.122 1.00 45.78 200 GLY A CA 1
ATOM 1496 C C . GLY A 1 200 ? -0.578 -0.032 25.609 1.00 45.78 200 GLY A C 1
ATOM 1497 O O . GLY A 1 200 ? -1.536 0.151 26.363 1.00 45.78 200 GLY A O 1
ATOM 1498 N N . GLU A 1 201 ? 0.608 -0.479 26.005 1.00 35.69 201 GLU A N 1
ATOM 1499 C CA . GLU A 1 20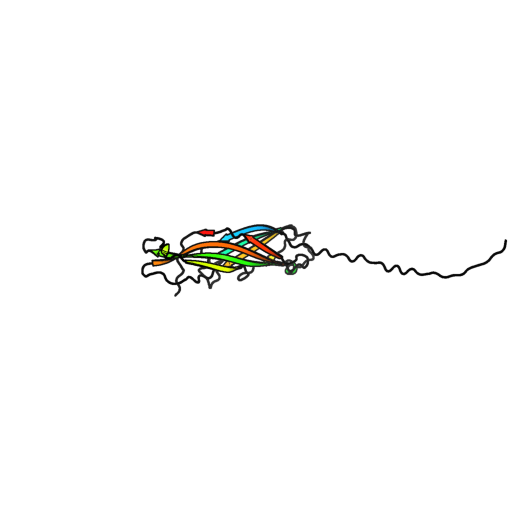1 ? 1.134 -0.125 27.325 1.00 35.69 201 GLU A CA 1
ATOM 1500 C C . GLU A 1 201 ? 1.406 1.388 27.390 1.00 35.69 201 GLU A C 1
ATOM 1502 O O . GLU A 1 201 ? 1.809 1.983 26.357 1.00 35.69 201 GLU A O 1
#

Radius of gyration: 29.64 Å; Cα contacts (8 Å, |Δi|>4): 424; chains: 1; bounding box: 68×42×117 Å

Sequence (201 aa):
MRTAMIGGTAALLLAVGMVPAQASSAAAPLRLQEVEVVAGAPHADATYCDHIMIDCGYVGVHATFSGLSGRVSSQDSWEERQGYVTGSARVSRVYGCESAEGVRLGHLDTTVSENVRLGPRRGMTFTLPTDADTVPAEAYAFLEDAQPRNCPAGTQPMMYELRVQRVALTMNSSLRTVPSAEYRVKGRDRWQGAVPTPFGE

Nearest PDB structures (foldseek):
  7dsz-assembly1_C  TM=3.408E-01  e=1.425E-01  Akkermansia muciniphila
  5ylb-assembly1_A  TM=2.402E-01  e=1.352E-01  Schizosaccharomyces pombe 972h-
  8k2n-assembly1_B  TM=2.834E-01  e=5.523E-01  Lacticaseibacillus yichunensis
  5yl6-assembly1_A  TM=1.745E-01  e=2.662E-01  Schizosaccharomyces pombe 972h-
  4qm9-assembly2_B  TM=2.400E-01  e=7.550E-01  Bacillus subtilis subsp. subtilis str. 168

pLDDT: mean 75.06, std 18.09, range [32.03, 95.38]

Organism: NCBI:txid512762

Solvent-accessible surface area (backbone atoms only — not comparable to full-atom values): 11730 Å² total; per-residue (Å²): 143,85,84,90,79,92,85,89,78,86,79,83,76,83,77,74,75,79,69,77,77,75,76,75,73,73,55,67,54,64,42,83,71,46,76,48,58,44,42,47,59,51,63,46,62,71,90,75,29,57,102,85,40,77,53,25,25,36,40,42,32,44,37,32,30,30,68,50,86,62,64,50,54,92,84,58,51,74,76,44,33,32,27,39,45,34,36,36,33,35,36,40,37,35,35,30,28,24,40,84,86,72,46,74,41,71,92,58,50,44,77,49,74,52,78,46,61,20,43,58,91,65,75,33,69,32,71,63,50,50,87,47,49,51,42,70,44,52,36,44,26,73,41,81,78,79,68,90,85,76,60,58,92,75,41,43,50,29,40,45,34,40,36,38,57,32,35,39,40,37,44,41,49,57,35,87,70,42,47,64,47,79,47,79,48,79,25,77,30,60,28,77,53,82,44,74,58,79,77,81,128

Mean predicted aligned error: 12.24 Å

Secondary structure (DSSP, 8-state):
-------------------------PPPPPEEEEEEEEE--S---TTTS-TT-SS-EEEEEEEEEE---SPPPTTS-TGGGEEEEEEEEEEEEEEEEEETTS-B-GGG-EEEEEEEEE--SS--EEEPPSS-SEEEEEEEEEE-------PPTTEEEEEEEEEEEEEEEEEEESSTTS--EEEEEE---EEEEEEEPPPP-